Protein AF-A0A401PMV8-F1 (afdb_monomer_lite)

Structure (mmCIF, N/CA/C/O backbone):
data_AF-A0A401PMV8-F1
#
_entry.id   AF-A0A401PMV8-F1
#
loop_
_atom_site.group_PDB
_atom_site.id
_atom_site.type_symbol
_atom_site.label_atom_id
_atom_site.label_alt_id
_atom_site.label_comp_id
_atom_site.label_asym_id
_atom_site.label_entity_id
_atom_site.label_seq_id
_atom_site.pdbx_PDB_ins_code
_atom_site.Cartn_x
_atom_site.Cartn_y
_atom_site.Cartn_z
_atom_site.occupancy
_atom_site.B_iso_or_equiv
_atom_site.auth_seq_id
_atom_site.auth_comp_id
_atom_site.auth_asym_id
_atom_site.auth_atom_id
_atom_site.pdbx_PDB_model_num
ATOM 1 N N . MET A 1 1 ? 35.628 -9.865 -73.803 1.00 40.06 1 MET A N 1
ATOM 2 C CA . MET A 1 1 ? 36.514 -9.369 -72.732 1.00 40.06 1 MET A CA 1
ATOM 3 C C . MET A 1 1 ? 35.768 -9.648 -71.426 1.00 40.06 1 MET A C 1
ATOM 5 O O . MET A 1 1 ? 34.983 -8.807 -71.022 1.00 40.06 1 MET A O 1
ATOM 9 N N . GLU A 1 2 ? 35.664 -10.888 -70.921 1.00 34.31 2 GLU A N 1
ATOM 10 C CA . GLU A 1 2 ? 36.725 -11.795 -70.391 1.00 34.31 2 GLU A CA 1
ATOM 11 C C . GLU A 1 2 ? 37.609 -11.055 -69.371 1.00 34.31 2 GLU A C 1
ATOM 13 O O . GLU A 1 2 ? 38.162 -10.022 -69.732 1.00 34.31 2 GLU A O 1
ATOM 18 N N . ASN A 1 3 ? 37.714 -11.421 -68.082 1.00 32.62 3 ASN A N 1
ATOM 19 C CA . ASN A 1 3 ? 37.758 -12.736 -67.397 1.00 32.62 3 ASN A CA 1
ATOM 20 C C . ASN A 1 3 ? 36.969 -12.715 -66.054 1.00 32.62 3 ASN A C 1
ATOM 22 O O . ASN A 1 3 ? 36.902 -11.661 -65.433 1.00 32.62 3 ASN A O 1
ATOM 26 N N . GLN A 1 4 ? 36.218 -13.743 -65.611 1.00 36.81 4 GLN A N 1
ATOM 27 C CA . GLN A 1 4 ? 36.548 -15.129 -65.172 1.00 36.81 4 GLN A CA 1
ATOM 28 C C . GLN A 1 4 ? 37.216 -15.232 -63.772 1.00 36.81 4 GLN A C 1
ATOM 30 O O . GLN A 1 4 ? 38.362 -14.834 -63.622 1.00 36.81 4 GLN A O 1
ATOM 35 N N . THR A 1 5 ? 36.435 -15.624 -62.736 1.00 35.97 5 THR A N 1
ATOM 36 C CA . THR A 1 5 ? 36.442 -16.900 -61.927 1.00 35.97 5 THR A CA 1
ATOM 37 C C . THR A 1 5 ? 37.493 -16.946 -60.797 1.00 35.97 5 THR A C 1
ATOM 39 O O . THR A 1 5 ? 38.586 -16.447 -60.995 1.00 35.97 5 THR A O 1
ATOM 42 N N . THR A 1 6 ? 37.244 -17.436 -59.570 1.00 33.34 6 THR A N 1
ATOM 43 C CA . THR A 1 6 ? 36.673 -18.736 -59.126 1.00 33.34 6 THR A CA 1
ATOM 44 C C . THR A 1 6 ? 36.056 -18.666 -57.706 1.00 33.34 6 THR A C 1
ATOM 46 O O . THR A 1 6 ? 36.640 -18.113 -56.784 1.00 33.34 6 THR A O 1
ATOM 49 N N . LYS A 1 7 ? 34.796 -19.096 -57.540 1.00 35.00 7 LYS A N 1
ATOM 50 C CA . LYS A 1 7 ? 34.299 -20.208 -56.686 1.00 35.00 7 LYS A CA 1
ATOM 51 C C . LYS A 1 7 ? 35.322 -21.211 -56.124 1.00 35.00 7 LYS A C 1
ATOM 53 O O . LYS A 1 7 ? 36.006 -21.840 -56.919 1.00 35.00 7 LYS A O 1
ATOM 58 N N . GLU A 1 8 ? 35.191 -21.529 -54.831 1.00 33.12 8 GLU A N 1
ATOM 59 C CA . GLU A 1 8 ? 35.192 -22.910 -54.311 1.00 33.12 8 GLU A CA 1
ATOM 60 C C . GLU A 1 8 ? 34.122 -23.077 -53.211 1.00 33.12 8 GLU A C 1
ATOM 62 O O . GLU A 1 8 ? 33.923 -22.203 -52.371 1.00 33.12 8 GLU A O 1
ATOM 67 N N . ASN A 1 9 ? 33.398 -24.195 -53.308 1.00 30.67 9 ASN A N 1
ATOM 68 C CA . ASN A 1 9 ? 32.385 -24.741 -52.398 1.00 30.67 9 ASN A CA 1
ATOM 69 C C . ASN A 1 9 ? 32.974 -25.983 -51.695 1.00 30.67 9 ASN A C 1
ATOM 71 O O . ASN A 1 9 ? 34.019 -26.465 -52.121 1.00 30.67 9 ASN A O 1
ATOM 75 N N . PHE A 1 10 ? 32.175 -26.559 -50.783 1.00 30.45 10 PHE A N 1
ATOM 76 C CA . PHE A 1 10 ? 32.276 -27.851 -50.068 1.00 30.45 10 PHE A CA 1
ATOM 77 C C . PHE A 1 10 ? 32.856 -27.731 -48.653 1.00 30.45 10 PHE A C 1
ATOM 79 O O . PHE A 1 10 ? 33.874 -27.090 -48.455 1.00 30.45 10 PHE A O 1
ATOM 86 N N . SER A 1 11 ? 32.316 -28.354 -47.606 1.00 29.92 11 SER A N 1
ATOM 87 C CA . SER A 1 11 ? 31.075 -29.103 -47.348 1.00 29.92 11 SER A CA 1
ATOM 88 C C . SER A 1 11 ? 31.175 -29.578 -45.899 1.00 29.92 11 SER A C 1
ATOM 90 O O . SER A 1 11 ? 32.258 -29.994 -45.494 1.00 29.92 11 SER A O 1
ATOM 92 N N . GLY A 1 12 ? 30.079 -29.598 -45.148 1.00 28.98 12 GLY A N 1
ATOM 93 C CA . GLY A 1 12 ? 30.071 -30.207 -43.819 1.00 28.98 12 GLY A CA 1
ATOM 94 C C . GLY A 1 12 ? 28.735 -30.023 -43.123 1.00 28.98 12 GLY A C 1
ATOM 95 O O . GLY A 1 12 ? 28.572 -29.097 -42.340 1.00 28.98 12 GLY A O 1
ATOM 96 N N . HIS A 1 13 ? 27.779 -30.887 -43.461 1.00 31.03 13 HIS A N 1
ATOM 97 C CA . HIS A 1 13 ? 26.692 -31.245 -42.558 1.00 31.03 13 HIS A CA 1
ATOM 98 C C . HIS A 1 13 ? 27.294 -31.937 -41.335 1.00 31.03 13 HIS A C 1
ATOM 100 O O . HIS A 1 13 ? 28.079 -32.860 -41.525 1.00 31.03 13 HIS A O 1
ATOM 106 N N . GLU A 1 14 ? 26.870 -31.550 -40.135 1.00 30.88 14 GLU A N 1
ATOM 107 C CA . GLU A 1 14 ? 26.554 -32.492 -39.059 1.00 30.88 14 GLU A CA 1
ATOM 108 C C . GLU A 1 14 ? 25.672 -31.785 -38.020 1.00 30.88 14 GLU A C 1
ATOM 110 O O . GLU A 1 14 ? 26.059 -30.792 -37.406 1.00 30.88 14 GLU A O 1
ATOM 115 N N . ASP A 1 15 ? 24.443 -32.286 -37.904 1.00 32.66 15 ASP A N 1
ATOM 116 C CA . ASP A 1 15 ? 23.502 -32.001 -36.830 1.00 32.66 15 ASP A CA 1
ATOM 117 C C . ASP A 1 15 ? 24.070 -32.507 -35.503 1.00 32.66 15 ASP A C 1
ATOM 119 O O . ASP A 1 15 ? 24.417 -33.681 -35.404 1.00 32.66 15 ASP A O 1
ATOM 123 N N . PHE A 1 16 ? 24.069 -31.677 -34.460 1.00 28.50 16 PHE A N 1
ATOM 124 C CA . PHE A 1 16 ? 24.047 -32.165 -33.082 1.00 28.50 16 PHE A CA 1
ATOM 125 C C . PHE A 1 16 ? 23.177 -31.254 -32.215 1.00 28.50 16 PHE A C 1
ATOM 127 O O . PHE A 1 16 ? 23.517 -30.115 -31.900 1.00 28.50 16 PHE A O 1
ATOM 134 N N . HIS A 1 17 ? 22.021 -31.799 -31.841 1.00 30.89 17 HIS A N 1
ATOM 135 C CA . HIS A 1 17 ? 21.248 -31.385 -30.684 1.00 30.89 17 HIS A CA 1
ATOM 136 C C . HIS A 1 17 ? 22.092 -31.524 -29.409 1.00 30.89 17 HIS A C 1
ATOM 138 O O . HIS A 1 17 ? 22.639 -32.595 -29.156 1.00 30.89 17 HIS A O 1
ATOM 144 N N . SER A 1 18 ? 22.101 -30.500 -28.555 1.00 27.70 18 SER A N 1
ATOM 145 C CA . SER A 1 18 ? 22.315 -30.689 -27.115 1.00 27.70 18 SER A CA 1
ATOM 146 C C . SER A 1 18 ? 21.576 -29.617 -26.312 1.00 27.70 18 SER A C 1
ATOM 148 O O . SER A 1 18 ? 22.088 -28.548 -25.991 1.00 27.70 18 SER A O 1
ATOM 150 N N . TRP A 1 19 ? 20.322 -29.929 -25.994 1.00 26.67 19 TRP A N 1
ATOM 151 C CA . TRP A 1 19 ? 19.637 -29.379 -24.830 1.00 26.67 19 TRP A CA 1
ATOM 152 C C . TRP A 1 19 ? 20.063 -30.223 -23.632 1.00 26.67 19 TRP A C 1
ATOM 154 O O . TRP A 1 19 ? 19.472 -31.269 -23.404 1.00 26.67 19 TRP A O 1
ATOM 164 N N . GLU A 1 20 ? 21.085 -29.809 -22.887 1.00 27.19 20 GLU A N 1
ATOM 165 C CA . GLU A 1 20 ? 21.399 -30.414 -21.589 1.00 27.19 20 GLU A CA 1
ATOM 166 C C . GLU A 1 20 ? 21.965 -29.355 -20.640 1.00 27.19 20 GLU A C 1
ATOM 168 O O . GLU A 1 20 ? 23.079 -28.869 -20.818 1.00 27.19 20 GLU A O 1
ATOM 173 N N . ASN A 1 21 ? 21.171 -28.990 -19.632 1.00 26.91 21 ASN A N 1
ATOM 174 C CA . ASN A 1 21 ? 21.627 -28.923 -18.244 1.00 26.91 21 ASN A CA 1
ATOM 175 C C . ASN A 1 21 ? 20.408 -28.841 -17.319 1.00 26.91 21 ASN A C 1
ATOM 177 O O . ASN A 1 21 ? 20.007 -27.786 -16.835 1.00 26.91 21 ASN A O 1
ATOM 181 N N . THR A 1 22 ? 19.827 -30.016 -17.084 1.00 27.05 22 THR A N 1
ATOM 182 C CA . THR A 1 22 ? 18.914 -30.299 -15.979 1.00 27.05 22 THR A CA 1
ATOM 183 C C . THR A 1 22 ? 19.624 -31.284 -15.055 1.00 27.05 22 THR A C 1
ATOM 185 O O . THR A 1 22 ? 19.885 -32.413 -15.449 1.00 27.05 22 THR A O 1
ATOM 188 N N . TYR A 1 23 ? 19.921 -30.865 -13.827 1.00 28.52 23 TYR A N 1
ATOM 189 C CA . TYR A 1 23 ? 20.214 -31.739 -12.686 1.00 28.52 23 TYR A CA 1
ATOM 190 C C . TYR A 1 23 ? 19.606 -31.027 -11.467 1.00 28.52 23 TYR A C 1
ATOM 192 O O . TYR A 1 23 ? 20.009 -29.917 -11.145 1.00 28.52 23 TYR A O 1
ATOM 200 N N . PHE A 1 24 ? 18.544 -31.543 -10.849 1.00 25.66 24 PHE A N 1
ATOM 201 C CA . PHE A 1 24 ? 18.678 -32.590 -9.840 1.00 25.66 24 PHE A CA 1
ATOM 202 C C . PHE A 1 24 ? 17.411 -33.461 -9.741 1.00 25.66 24 PHE A C 1
ATOM 204 O O . PHE A 1 24 ? 16.311 -32.959 -9.525 1.00 25.66 24 PHE A O 1
ATOM 211 N N . LEU A 1 25 ? 17.600 -34.779 -9.853 1.00 26.72 25 LEU A N 1
ATOM 212 C CA . LEU A 1 25 ? 16.640 -35.820 -9.484 1.00 26.72 25 LEU A CA 1
ATOM 213 C C . LEU A 1 25 ? 16.881 -36.247 -8.032 1.00 26.72 25 LEU A C 1
ATOM 215 O O . LEU A 1 25 ? 18.023 -36.437 -7.615 1.00 26.72 25 LEU A O 1
ATOM 219 N N . GLY A 1 26 ? 15.788 -36.475 -7.307 1.00 24.94 26 GLY A N 1
ATOM 220 C CA . GLY A 1 26 ? 15.765 -37.059 -5.970 1.00 24.94 26 GLY A CA 1
ATOM 221 C C . GLY A 1 26 ? 14.551 -37.967 -5.777 1.00 24.94 26 GLY A C 1
ATOM 222 O O . GLY A 1 26 ? 13.659 -37.622 -5.022 1.00 24.94 26 GLY A O 1
ATOM 223 N N . ILE A 1 27 ? 14.565 -39.106 -6.480 1.00 28.28 27 ILE A N 1
ATOM 224 C CA . ILE A 1 27 ? 13.996 -40.420 -6.114 1.00 28.28 27 ILE A CA 1
ATOM 225 C C . ILE A 1 27 ? 12.483 -40.497 -5.810 1.00 28.28 27 ILE A C 1
ATOM 227 O O . ILE A 1 27 ? 12.018 -40.134 -4.735 1.00 28.28 27 ILE A O 1
ATOM 231 N N . ILE A 1 28 ? 11.758 -41.170 -6.709 1.00 26.64 28 ILE A N 1
ATOM 232 C CA . ILE A 1 28 ? 10.530 -41.916 -6.403 1.00 26.64 28 ILE A CA 1
ATOM 233 C C . ILE A 1 28 ? 10.714 -43.311 -6.996 1.00 26.64 28 ILE A C 1
ATOM 235 O O . ILE A 1 28 ? 11.109 -43.420 -8.157 1.00 26.64 28 ILE A O 1
ATOM 239 N N . ASP A 1 29 ? 10.426 -44.359 -6.228 1.00 28.94 29 ASP A N 1
ATOM 240 C CA . ASP A 1 29 ? 10.199 -45.681 -6.799 1.00 28.94 29 ASP A CA 1
ATOM 241 C C . ASP A 1 29 ? 9.050 -46.399 -6.086 1.00 28.94 29 ASP A C 1
ATOM 243 O O . ASP A 1 29 ? 8.864 -46.287 -4.872 1.00 28.94 29 ASP A O 1
ATOM 247 N N . SER A 1 30 ? 8.346 -47.181 -6.898 1.00 29.95 30 SER A N 1
ATOM 248 C CA . SER A 1 30 ? 7.259 -48.129 -6.638 1.00 29.95 30 SER A CA 1
ATOM 249 C C . SER A 1 30 ? 5.833 -47.599 -6.412 1.00 29.95 30 SER A C 1
ATOM 251 O O . SER A 1 30 ? 5.471 -47.010 -5.397 1.00 29.95 30 SER A O 1
ATOM 253 N N . ALA A 1 31 ? 5.013 -47.905 -7.419 1.00 31.09 31 ALA A N 1
ATOM 254 C CA . ALA A 1 31 ? 3.564 -47.878 -7.429 1.00 31.09 31 ALA A CA 1
ATOM 255 C C . ALA A 1 31 ? 2.982 -49.147 -6.785 1.00 31.09 31 ALA A C 1
ATOM 257 O O . ALA A 1 31 ? 3.490 -50.243 -7.016 1.00 31.09 31 ALA A O 1
ATOM 258 N N . GLU A 1 32 ? 1.852 -49.002 -6.095 1.00 29.50 32 GLU A N 1
ATOM 259 C CA . GLU A 1 32 ? 0.834 -50.047 -5.983 1.00 29.50 32 GLU A CA 1
ATOM 260 C C . GLU A 1 32 ? -0.549 -49.382 -5.901 1.00 29.50 32 GLU A C 1
ATOM 262 O O . GLU A 1 32 ? -0.770 -48.422 -5.163 1.00 29.50 32 GLU A O 1
ATOM 267 N N . GLU A 1 33 ? -1.458 -49.858 -6.745 1.00 31.06 33 GLU A N 1
ATOM 268 C CA . GLU A 1 33 ? -2.808 -49.344 -6.964 1.00 31.06 33 GLU A CA 1
ATOM 269 C C . GLU A 1 33 ? -3.833 -50.157 -6.139 1.00 31.06 33 GLU A C 1
ATOM 271 O O . GLU A 1 33 ? -3.607 -51.334 -5.868 1.00 31.06 33 GLU A O 1
ATOM 276 N N . LEU A 1 34 ? -5.000 -49.541 -5.873 1.00 29.06 34 LEU A N 1
ATOM 277 C CA . LEU A 1 34 ? -6.318 -50.130 -5.531 1.00 29.06 34 LEU A CA 1
ATOM 278 C C . LEU A 1 34 ? -6.657 -50.472 -4.058 1.00 29.06 34 LEU A C 1
ATOM 280 O O . LEU A 1 34 ? -6.340 -51.545 -3.562 1.00 29.06 34 LEU A O 1
ATOM 284 N N . GLN A 1 35 ? -7.510 -49.646 -3.427 1.00 26.73 35 GLN A N 1
ATOM 285 C CA . GLN A 1 35 ? -8.943 -49.922 -3.141 1.00 26.73 35 GLN A CA 1
ATOM 286 C C . GLN A 1 35 ? -9.510 -48.951 -2.087 1.00 26.73 35 GLN A C 1
ATOM 288 O O . GLN A 1 35 ? -8.915 -48.723 -1.039 1.00 26.73 35 GLN A O 1
ATOM 293 N N . ALA A 1 36 ? -10.709 -48.421 -2.343 1.00 38.06 36 ALA A N 1
ATOM 294 C CA . ALA A 1 36 ? -11.489 -47.670 -1.363 1.00 38.06 36 ALA A CA 1
ATOM 295 C C . ALA A 1 36 ? -12.163 -48.606 -0.341 1.00 38.06 36 ALA A C 1
ATOM 297 O O . ALA A 1 36 ? -12.747 -49.617 -0.740 1.00 38.06 36 ALA A O 1
ATOM 298 N N . PRO A 1 37 ? -12.223 -48.202 0.939 1.00 28.77 37 PRO A N 1
ATOM 299 C CA . PRO A 1 37 ? -13.333 -48.574 1.798 1.00 28.77 37 PRO A CA 1
ATOM 300 C C . PRO A 1 37 ? -14.012 -47.346 2.416 1.00 28.77 37 PRO A C 1
ATOM 302 O O . PRO A 1 37 ? -13.405 -46.466 3.021 1.00 28.77 37 PRO A O 1
ATOM 305 N N . THR A 1 38 ? -15.332 -47.344 2.291 1.00 41.41 38 THR A N 1
ATOM 306 C CA . THR A 1 38 ? -16.274 -46.559 3.081 1.00 41.41 38 THR A CA 1
ATOM 307 C C . THR A 1 38 ? -16.162 -46.909 4.568 1.00 41.41 38 THR A C 1
ATOM 309 O O . THR A 1 38 ? -16.533 -48.020 4.930 1.00 41.41 38 THR A O 1
ATOM 312 N N . THR A 1 39 ? -15.774 -45.966 5.431 1.00 32.84 39 THR A N 1
ATOM 313 C CA . THR A 1 39 ? -16.194 -45.916 6.848 1.00 32.84 39 THR A CA 1
ATOM 314 C C . THR A 1 39 ? -15.991 -44.510 7.413 1.00 32.84 39 THR A C 1
ATOM 316 O O . THR A 1 39 ? -14.891 -43.971 7.380 1.00 32.84 39 THR A O 1
ATOM 319 N N . ASN A 1 40 ? -17.064 -43.940 7.956 1.00 37.78 40 ASN A N 1
ATOM 320 C CA . ASN A 1 40 ? -17.081 -42.709 8.746 1.00 37.78 40 ASN A CA 1
ATOM 321 C C . ASN A 1 40 ? -16.298 -42.903 10.067 1.00 37.78 40 ASN A C 1
ATOM 323 O O . ASN A 1 40 ? -16.448 -43.969 10.672 1.00 37.78 40 ASN A O 1
ATOM 327 N N . PRO A 1 41 ? -15.584 -41.886 10.587 1.00 27.14 41 PRO A N 1
ATOM 328 C CA . PRO A 1 41 ? -15.469 -41.756 12.036 1.00 27.14 41 PRO A CA 1
ATOM 329 C C . PRO A 1 41 ? -15.797 -40.342 12.539 1.00 27.14 41 PRO A C 1
ATOM 331 O O . PRO A 1 41 ? -15.242 -39.337 12.103 1.00 27.14 41 PRO A O 1
ATOM 334 N N . GLN A 1 42 ? -16.692 -40.298 13.527 1.00 28.64 42 GLN A N 1
ATOM 335 C CA . GLN A 1 42 ? -16.810 -39.197 14.477 1.00 28.64 42 GLN A CA 1
ATOM 336 C C . GLN A 1 42 ? -15.630 -39.192 15.468 1.00 28.64 42 GLN A C 1
ATOM 338 O O . GLN A 1 42 ? -15.092 -40.248 15.793 1.00 28.64 42 GLN A O 1
ATOM 343 N N . TYR A 1 43 ? -15.410 -37.999 16.035 1.00 22.48 43 TYR A N 1
ATOM 344 C CA . TYR A 1 43 ? -14.734 -37.625 17.290 1.00 22.48 43 TYR A CA 1
ATOM 345 C C . TYR A 1 43 ? -13.376 -36.901 17.206 1.00 22.48 43 TYR A C 1
ATOM 347 O O . TYR A 1 43 ? -12.317 -37.508 17.138 1.00 22.48 43 TYR A O 1
ATOM 355 N N . VAL A 1 44 ? -13.494 -35.568 17.317 1.00 28.77 44 VAL A N 1
ATOM 356 C CA . VAL A 1 44 ? -12.860 -34.664 18.303 1.00 28.77 44 VAL A CA 1
ATOM 357 C C . VAL A 1 44 ? -11.339 -34.743 18.474 1.00 28.77 44 VAL A C 1
ATOM 359 O O . VAL A 1 44 ? -10.824 -35.641 19.130 1.00 28.77 44 VAL A O 1
ATOM 362 N N . ASN A 1 45 ? -10.661 -33.652 18.104 1.00 23.45 45 ASN A N 1
ATOM 363 C CA . ASN A 1 45 ? -9.837 -32.941 19.081 1.00 23.45 45 ASN A CA 1
ATOM 364 C C . ASN A 1 45 ? -9.831 -31.435 18.783 1.00 23.45 45 ASN A C 1
ATOM 366 O O . ASN A 1 45 ? -9.355 -30.994 17.739 1.00 23.45 45 ASN A O 1
ATOM 370 N N . VAL A 1 46 ? -10.422 -30.671 19.701 1.00 31.95 46 VAL A N 1
ATOM 371 C CA . VAL A 1 46 ? -10.270 -29.219 19.799 1.00 31.95 46 VAL A CA 1
ATOM 372 C C . VAL A 1 46 ? -8.835 -29.005 20.264 1.00 31.95 46 VAL A C 1
ATOM 374 O O . VAL A 1 46 ? -8.535 -29.218 21.435 1.00 31.95 46 VAL A O 1
ATOM 377 N N . ASN A 1 47 ? -7.934 -28.666 19.345 1.00 25.61 47 ASN A N 1
ATOM 378 C CA . ASN A 1 47 ? -6.608 -28.220 19.744 1.00 25.61 47 ASN A CA 1
ATOM 379 C C . ASN A 1 47 ? -6.694 -26.743 20.125 1.00 25.61 47 ASN A C 1
ATOM 381 O O . ASN A 1 47 ? -6.713 -25.857 19.274 1.00 25.61 47 ASN A O 1
ATOM 385 N N . ASP A 1 48 ? -6.756 -26.530 21.437 1.00 38.88 48 ASP A N 1
ATOM 386 C CA . ASP A 1 48 ? -6.307 -25.326 22.120 1.00 38.88 48 ASP A CA 1
ATOM 387 C C . ASP A 1 48 ? -4.904 -24.932 21.633 1.00 38.88 48 ASP A C 1
ATOM 389 O O . ASP A 1 48 ? -3.921 -25.597 21.966 1.00 38.88 48 ASP A O 1
ATOM 393 N N . SER A 1 49 ? -4.785 -23.809 20.923 1.00 28.97 49 SER A N 1
ATOM 394 C CA . SER A 1 49 ? -3.573 -22.990 20.995 1.00 28.97 49 SER A CA 1
ATOM 395 C C . SER A 1 49 ? -3.782 -21.564 20.473 1.00 28.97 49 SER A C 1
ATOM 397 O O . SER A 1 49 ? -3.713 -21.330 19.276 1.00 28.97 49 SER A O 1
ATOM 399 N N . LYS A 1 50 ? -3.904 -20.650 21.447 1.00 32.31 50 LYS A N 1
ATOM 400 C CA . LYS A 1 50 ? -3.358 -19.278 21.523 1.00 32.31 50 LYS A CA 1
ATOM 401 C C . LYS A 1 50 ? -3.896 -18.210 20.557 1.00 32.31 50 LYS A C 1
ATOM 403 O O . LYS A 1 50 ? -3.663 -18.251 19.362 1.00 32.31 50 LYS A O 1
ATOM 408 N N . SER A 1 51 ? -4.512 -17.201 21.172 1.00 41.00 51 SER A N 1
ATOM 409 C CA . SER A 1 51 ? -5.152 -16.018 20.592 1.00 41.00 51 SER A CA 1
ATOM 410 C C . SER A 1 51 ? -4.427 -14.725 21.004 1.00 41.00 51 SER A C 1
ATOM 412 O O . SER A 1 51 ? -4.412 -14.412 22.197 1.00 41.00 51 SER A O 1
ATOM 414 N N . GLU A 1 52 ? -3.900 -13.961 20.043 1.00 24.75 52 GLU A N 1
ATOM 415 C CA . GLU A 1 52 ? -3.382 -12.586 20.193 1.00 24.75 52 GLU A CA 1
ATOM 416 C C . GLU A 1 52 ? -3.565 -11.827 18.857 1.00 24.75 52 GLU A C 1
ATOM 418 O O . GLU A 1 52 ? -3.349 -12.409 17.795 1.00 24.75 52 GLU A O 1
ATOM 423 N N . TRP A 1 53 ? -3.935 -10.536 18.883 1.00 31.17 53 TRP A N 1
ATOM 424 C CA . TRP A 1 53 ? -3.805 -9.658 17.706 1.00 31.17 53 TRP A CA 1
ATOM 425 C C . TRP A 1 53 ? -2.345 -9.229 17.604 1.00 31.17 53 TRP A C 1
ATOM 427 O O . TRP A 1 53 ? -1.953 -8.227 18.194 1.00 31.17 53 TRP A O 1
ATOM 437 N N . ASN A 1 54 ? -1.542 -9.997 16.876 1.00 31.78 54 ASN A N 1
ATOM 438 C CA . ASN A 1 54 ? -0.152 -9.649 16.621 1.00 31.78 54 ASN A CA 1
ATOM 439 C C . ASN A 1 54 ? 0.037 -9.354 15.132 1.00 31.78 54 ASN A C 1
ATOM 441 O O . ASN A 1 54 ? 0.191 -10.285 14.343 1.00 31.78 54 ASN A O 1
ATOM 445 N N . ALA A 1 55 ? 0.141 -8.076 14.748 1.00 37.69 55 ALA A N 1
ATOM 446 C CA . ALA A 1 55 ? 0.900 -7.761 13.539 1.00 37.69 55 ALA A CA 1
ATOM 447 C C . ALA A 1 55 ? 2.366 -8.001 13.887 1.00 37.69 55 ALA A C 1
ATOM 449 O O . ALA A 1 55 ? 3.023 -7.189 14.538 1.00 37.69 55 ALA A O 1
ATOM 450 N N . THR A 1 56 ? 2.862 -9.176 13.526 1.00 35.84 56 THR A N 1
ATOM 451 C CA . THR A 1 56 ? 4.267 -9.491 13.735 1.00 35.84 56 THR A CA 1
ATOM 452 C C . THR A 1 56 ? 5.011 -9.073 12.483 1.00 35.84 56 THR A C 1
ATOM 454 O O . THR A 1 56 ? 5.101 -9.853 11.541 1.00 35.84 56 THR A O 1
ATOM 457 N N . VAL A 1 57 ? 5.588 -7.869 12.471 1.00 40.59 57 VAL A N 1
ATOM 458 C CA . VAL A 1 57 ? 6.629 -7.556 11.485 1.00 40.59 57 VAL A CA 1
ATOM 459 C C . VAL A 1 57 ? 7.840 -8.417 11.842 1.00 40.59 57 VAL A C 1
ATOM 461 O O . VAL A 1 57 ? 8.656 -8.059 12.689 1.00 40.59 57 VAL A O 1
ATOM 464 N N . GLN A 1 58 ? 7.914 -9.619 11.269 1.00 36.78 58 GLN A N 1
ATOM 465 C CA . GLN A 1 58 ? 9.071 -10.483 11.443 1.00 36.78 58 GLN A CA 1
ATOM 466 C C . GLN A 1 58 ? 10.223 -9.966 10.586 1.00 36.78 58 GLN A C 1
ATOM 468 O O . GLN A 1 58 ? 10.366 -10.346 9.430 1.00 36.78 58 GLN A O 1
ATOM 473 N N . GLU A 1 59 ? 11.122 -9.188 11.185 1.00 41.69 59 GLU A N 1
ATOM 474 C CA . GLU A 1 59 ? 12.469 -9.009 10.637 1.00 41.69 59 GLU A CA 1
ATOM 475 C C . GLU A 1 59 ? 13.272 -10.315 10.757 1.00 41.69 59 GLU A C 1
ATOM 477 O O . GLU A 1 59 ? 14.160 -10.463 11.590 1.00 41.69 59 GLU A O 1
ATOM 482 N N . ASN A 1 60 ? 12.972 -11.291 9.903 1.00 36.22 60 ASN A N 1
ATOM 483 C CA . ASN A 1 60 ? 13.858 -12.421 9.650 1.00 36.22 60 ASN A CA 1
ATOM 484 C C . ASN A 1 60 ? 14.569 -12.170 8.323 1.00 36.22 60 ASN A C 1
ATOM 486 O O . ASN A 1 60 ? 14.201 -12.731 7.298 1.00 36.22 60 ASN A O 1
ATOM 490 N N . ASN A 1 61 ? 15.547 -11.266 8.333 1.00 41.31 61 ASN A N 1
ATOM 491 C CA . ASN A 1 61 ? 16.331 -10.819 7.177 1.00 41.31 61 ASN A CA 1
ATOM 492 C C . ASN A 1 61 ? 15.565 -10.288 5.937 1.00 41.31 61 ASN A C 1
ATOM 494 O O . ASN A 1 61 ? 16.233 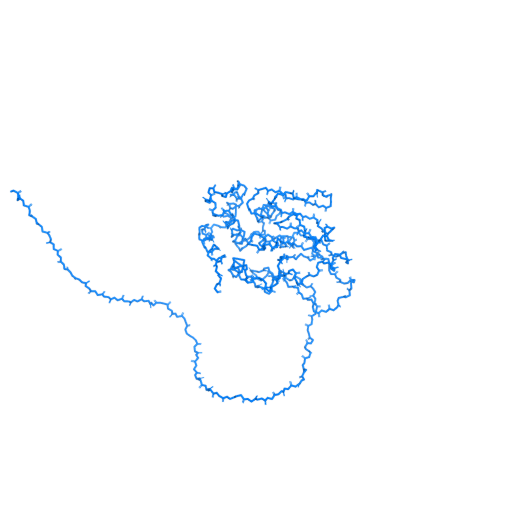-9.633 5.150 1.00 41.31 61 ASN A O 1
ATOM 498 N N . PHE A 1 62 ? 14.258 -10.524 5.716 1.00 40.38 62 PHE A N 1
ATOM 499 C CA . PHE A 1 62 ? 13.653 -10.322 4.382 1.00 40.38 62 PHE A CA 1
ATOM 500 C C . PHE A 1 62 ? 12.113 -10.177 4.276 1.00 40.38 62 PHE A C 1
ATOM 502 O O . PHE A 1 62 ? 11.624 -10.212 3.152 1.00 40.38 62 PHE A O 1
ATOM 509 N N . LEU A 1 63 ? 11.305 -10.022 5.340 1.00 39.25 63 LEU A N 1
ATOM 510 C CA . LEU A 1 63 ? 9.834 -10.009 5.177 1.00 39.25 63 LEU A CA 1
ATOM 511 C C . LEU A 1 63 ? 9.079 -9.015 6.069 1.00 39.25 63 LEU A C 1
ATOM 513 O O . LEU A 1 63 ? 9.357 -8.875 7.254 1.00 39.25 63 LEU A O 1
ATOM 517 N N . ILE A 1 64 ? 8.068 -8.363 5.490 1.00 43.03 64 ILE A N 1
ATOM 518 C CA . ILE A 1 64 ? 6.989 -7.706 6.228 1.00 43.03 64 ILE A CA 1
ATOM 519 C C . ILE A 1 64 ? 5.797 -8.660 6.142 1.00 43.03 64 ILE A C 1
ATOM 521 O O . ILE A 1 64 ? 5.372 -9.022 5.049 1.00 43.03 64 ILE A O 1
ATOM 525 N N . THR A 1 65 ? 5.290 -9.117 7.281 1.00 38.72 65 THR A N 1
ATOM 526 C CA . THR A 1 65 ? 4.131 -10.012 7.355 1.00 38.72 65 THR A CA 1
ATOM 527 C C . THR A 1 65 ? 3.109 -9.374 8.283 1.00 38.72 65 THR A C 1
ATOM 529 O O . THR A 1 65 ? 3.440 -9.040 9.417 1.00 38.72 65 THR A O 1
ATOM 532 N N . PHE A 1 66 ? 1.875 -9.192 7.819 1.00 47.28 66 PHE A N 1
ATOM 533 C CA . PHE A 1 66 ? 0.770 -8.741 8.658 1.00 47.28 66 PHE A CA 1
ATOM 534 C C . PHE A 1 66 ? -0.207 -9.900 8.813 1.00 47.28 66 PHE A C 1
ATOM 536 O O . PHE A 1 66 ? -0.943 -10.241 7.895 1.00 47.28 66 PHE A O 1
ATOM 543 N N . THR A 1 67 ? -0.198 -10.548 9.973 1.00 43.16 67 THR A N 1
ATOM 544 C CA . THR A 1 67 ? -1.153 -11.621 10.258 1.00 43.16 67 THR A CA 1
ATOM 545 C C . THR A 1 67 ? -2.293 -11.058 11.096 1.00 43.16 67 THR A C 1
ATOM 547 O O . THR A 1 67 ? -2.055 -10.511 12.173 1.00 43.16 67 THR A O 1
ATOM 550 N N . LEU A 1 68 ? -3.530 -11.195 10.614 1.00 43.19 68 LEU A N 1
ATOM 551 C CA . LEU A 1 68 ? -4.741 -10.904 11.379 1.00 43.19 68 LEU A CA 1
ATOM 552 C C . LEU A 1 68 ? -5.415 -12.228 11.749 1.00 43.19 68 LEU A C 1
ATOM 554 O O . LEU A 1 68 ? -5.874 -12.949 10.870 1.00 43.19 68 LEU A O 1
ATOM 558 N N . ASP A 1 69 ? -5.463 -12.565 13.037 1.00 41.72 69 ASP A N 1
ATOM 559 C CA . ASP A 1 69 ? -6.231 -13.714 13.532 1.00 41.72 69 ASP A CA 1
ATOM 560 C C . ASP A 1 69 ? -7.543 -13.216 14.161 1.00 41.72 69 ASP A C 1
ATOM 562 O O . ASP A 1 69 ? -7.536 -12.459 15.134 1.00 41.72 69 ASP A O 1
ATOM 566 N N . THR A 1 70 ? -8.683 -13.608 13.585 1.00 43.09 70 THR A N 1
ATOM 567 C CA . THR A 1 70 ? -10.031 -13.133 13.957 1.00 43.09 70 THR A CA 1
ATOM 568 C C . THR A 1 70 ? -10.890 -14.195 14.670 1.00 43.09 70 THR A C 1
ATOM 570 O O . THR A 1 70 ? -12.103 -14.034 14.809 1.00 43.09 70 THR A O 1
ATOM 573 N N . GLY A 1 71 ? -10.290 -15.278 15.179 1.00 37.56 71 GLY A N 1
ATOM 574 C CA . GLY A 1 71 ? -11.002 -16.491 15.615 1.00 37.56 71 GLY A CA 1
ATOM 575 C C . GLY A 1 71 ? -11.731 -16.518 16.978 1.00 37.56 71 GLY A C 1
ATOM 576 O O . GLY A 1 71 ? -12.228 -17.584 17.345 1.00 37.56 71 GLY A O 1
ATOM 577 N N . ALA A 1 72 ? -11.837 -15.425 17.751 1.00 41.16 72 ALA A N 1
ATOM 578 C CA . ALA A 1 72 ? -12.531 -15.421 19.057 1.00 41.16 72 ALA A CA 1
ATOM 579 C C . ALA A 1 72 ? -13.379 -14.152 19.314 1.00 41.16 72 ALA A C 1
ATOM 581 O O . ALA A 1 72 ? -13.063 -13.084 18.793 1.00 41.16 72 ALA A O 1
ATOM 582 N N . PRO A 1 73 ? -14.437 -14.216 20.154 1.00 36.66 73 PRO A N 1
ATOM 583 C CA . PRO A 1 73 ? -15.172 -13.031 20.595 1.00 36.66 73 PRO A CA 1
ATOM 584 C C . PRO A 1 73 ? -14.290 -12.149 21.492 1.00 36.66 73 PRO A C 1
ATOM 586 O O . PRO A 1 73 ? -13.980 -12.501 22.630 1.00 36.66 73 PRO A O 1
ATOM 589 N N . ILE A 1 74 ? -13.898 -10.988 20.974 1.00 44.19 74 ILE A N 1
ATOM 590 C CA . ILE A 1 74 ? -13.059 -10.016 21.677 1.00 44.19 74 ILE A CA 1
ATOM 591 C C . ILE A 1 74 ? -13.912 -9.249 22.692 1.00 44.19 74 ILE A C 1
ATOM 593 O O . ILE A 1 74 ? -14.988 -8.733 22.373 1.00 44.19 74 ILE A O 1
ATOM 597 N N . ASN A 1 75 ? -13.425 -9.137 23.927 1.00 48.34 75 ASN A N 1
ATOM 598 C CA . ASN A 1 75 ? -13.945 -8.157 24.870 1.00 48.34 75 ASN A CA 1
ATOM 599 C C . ASN A 1 75 ? -13.648 -6.756 24.316 1.00 48.34 75 ASN A C 1
ATOM 601 O O . ASN A 1 75 ? -12.489 -6.401 24.139 1.00 48.34 75 ASN A O 1
ATOM 605 N N . LYS A 1 76 ? -14.683 -5.952 24.050 1.00 52.81 76 LYS A N 1
ATOM 606 C CA . LYS A 1 76 ? -14.569 -4.624 23.411 1.00 52.81 76 LYS A CA 1
ATOM 607 C C . LYS A 1 76 ? -13.509 -3.709 24.040 1.00 52.81 76 LYS A C 1
ATOM 609 O O . LYS A 1 76 ? -12.909 -2.896 23.343 1.00 52.81 76 LYS A O 1
ATOM 614 N N . ASN A 1 77 ? -13.261 -3.857 25.342 1.00 55.25 77 ASN A N 1
ATOM 615 C CA . ASN A 1 77 ? -12.268 -3.062 26.066 1.00 55.25 77 ASN A CA 1
ATOM 616 C C . ASN A 1 77 ? -10.811 -3.408 25.707 1.00 55.25 77 ASN A C 1
ATOM 618 O O . ASN A 1 77 ? -9.946 -2.550 25.872 1.00 55.25 77 ASN A O 1
ATOM 622 N N . ASP A 1 78 ? -10.557 -4.601 25.167 1.00 66.31 78 ASP A N 1
ATOM 623 C CA . ASP A 1 78 ? -9.219 -5.135 24.882 1.00 66.31 78 ASP A CA 1
ATOM 624 C C . ASP A 1 78 ? -8.833 -5.020 23.394 1.00 66.31 78 ASP A C 1
ATOM 626 O O . ASP A 1 78 ? -7.767 -5.478 22.993 1.00 66.31 78 ASP A O 1
ATOM 630 N N . LEU A 1 79 ? -9.677 -4.395 22.557 1.00 67.50 79 LEU A N 1
ATOM 631 C CA . LEU A 1 79 ? -9.335 -4.138 21.155 1.00 67.50 79 LEU A CA 1
ATOM 632 C C . LEU A 1 79 ? -8.118 -3.195 21.067 1.00 67.50 79 LEU A C 1
ATOM 634 O O . LEU A 1 79 ? -8.163 -2.110 21.674 1.00 67.50 79 LEU A O 1
ATOM 638 N N . PRO A 1 80 ? -7.063 -3.548 20.307 1.00 78.25 80 PRO A N 1
ATOM 639 C CA . PRO A 1 80 ? -5.955 -2.637 20.055 1.00 78.25 80 PRO A CA 1
ATOM 640 C C . PRO A 1 80 ? -6.443 -1.428 19.251 1.00 78.25 80 PRO A C 1
ATOM 642 O O . PRO A 1 80 ? -7.474 -1.481 18.576 1.00 78.25 80 PRO A O 1
ATOM 645 N N . LYS A 1 81 ? -5.712 -0.317 19.336 1.00 88.88 81 LYS A N 1
ATOM 646 C CA . LYS A 1 81 ? -5.887 0.769 18.371 1.00 88.88 81 LYS A CA 1
ATOM 647 C C . LYS A 1 81 ? -5.273 0.328 17.049 1.00 88.88 81 LYS A C 1
ATOM 649 O O . LYS A 1 81 ? -4.166 -0.200 17.035 1.00 88.88 81 LYS A O 1
ATOM 654 N N . VAL A 1 82 ? -6.005 0.529 15.965 1.00 90.31 82 VAL A N 1
ATOM 655 C CA . VAL A 1 82 ? -5.609 0.132 14.619 1.00 90.31 82 VAL A CA 1
ATOM 656 C C . VAL A 1 82 ? -5.571 1.370 13.742 1.00 90.31 82 VAL A C 1
ATOM 658 O O . VAL A 1 82 ? -6.569 2.077 13.610 1.00 90.31 82 VAL A O 1
ATOM 661 N N . HIS A 1 83 ? -4.427 1.593 13.110 1.00 95.38 83 HIS A N 1
ATOM 662 C CA . HIS A 1 83 ? -4.279 2.517 12.002 1.00 95.38 83 HIS A CA 1
ATOM 663 C C . HIS A 1 83 ? -4.228 1.708 10.708 1.00 95.38 83 HIS A C 1
ATOM 665 O O . HIS A 1 83 ? -3.209 1.084 10.402 1.00 95.38 83 HIS A O 1
ATOM 671 N N . ALA A 1 84 ? -5.327 1.685 9.956 1.00 96.38 84 ALA A N 1
ATOM 672 C CA . ALA A 1 84 ? -5.362 0.965 8.689 1.00 96.38 84 ALA A CA 1
ATOM 673 C C . ALA A 1 84 ? -4.922 1.875 7.533 1.00 96.38 84 ALA A C 1
ATOM 675 O O . ALA A 1 84 ? -5.354 3.025 7.431 1.00 96.38 84 ALA A O 1
ATOM 676 N N . VAL A 1 85 ? -4.073 1.350 6.655 1.00 98.06 85 VAL A N 1
ATOM 677 C CA . VAL A 1 85 ? -3.702 1.976 5.385 1.00 98.06 85 VAL A CA 1
ATOM 678 C C . VAL A 1 85 ? -4.470 1.252 4.290 1.00 98.06 85 VAL A C 1
ATOM 680 O O . VAL A 1 85 ? -4.183 0.095 3.991 1.00 98.06 85 VAL A O 1
ATOM 683 N N . LEU A 1 86 ? -5.486 1.911 3.749 1.00 98.31 86 LEU A N 1
ATOM 684 C CA . LEU A 1 86 ? -6.408 1.339 2.776 1.00 98.31 86 LEU A CA 1
ATOM 685 C C . LEU A 1 86 ? -5.999 1.792 1.372 1.00 98.31 86 LEU A C 1
ATOM 687 O O . LEU A 1 86 ? -5.933 2.997 1.135 1.00 98.31 86 LEU A O 1
ATOM 691 N N . GLY A 1 87 ? -5.724 0.841 0.476 1.00 97.56 87 GLY A N 1
ATOM 692 C CA . GLY A 1 87 ? -5.525 1.108 -0.957 1.00 97.56 87 GLY A CA 1
ATOM 693 C C . GLY A 1 87 ? -6.844 1.261 -1.719 1.00 97.56 87 GLY A C 1
ATOM 694 O O . GLY A 1 87 ? -7.926 1.095 -1.137 1.00 97.56 87 GLY A O 1
ATOM 695 N N . ASP A 1 88 ? -6.776 1.563 -3.015 1.00 96.75 88 ASP A N 1
ATOM 696 C CA . ASP A 1 88 ? -7.974 1.622 -3.853 1.00 96.75 88 ASP A CA 1
ATOM 697 C C . ASP A 1 88 ? -8.559 0.225 -4.143 1.00 96.75 88 ASP A C 1
ATOM 699 O O . ASP A 1 88 ? -7.906 -0.812 -3.978 1.00 96.75 88 ASP A O 1
ATOM 703 N N . ARG A 1 89 ? -9.835 0.193 -4.543 1.00 94.94 89 ARG A N 1
ATOM 704 C CA . ARG A 1 89 ? -10.585 -1.019 -4.893 1.00 94.94 89 ARG A CA 1
ATOM 705 C C . ARG A 1 89 ? -10.149 -1.648 -6.207 1.00 94.94 89 ARG A C 1
ATOM 707 O O . ARG A 1 89 ? -10.413 -2.833 -6.393 1.00 94.94 89 ARG A O 1
ATOM 714 N N . GLU A 1 90 ? -9.505 -0.897 -7.101 1.00 94.75 90 GLU A N 1
ATOM 715 C CA . GLU A 1 90 ? -8.875 -1.501 -8.278 1.00 94.75 90 GLU A CA 1
ATOM 716 C C . GLU A 1 90 ? -7.708 -2.412 -7.883 1.00 94.75 90 GLU A C 1
ATOM 718 O O . GLU A 1 90 ? -7.434 -3.372 -8.600 1.00 94.75 90 GLU A O 1
ATOM 723 N N . CYS A 1 91 ? -7.090 -2.171 -6.715 1.00 96.38 91 CYS A N 1
ATOM 724 C CA . CYS A 1 91 ? -6.011 -2.974 -6.135 1.00 96.38 91 CYS A CA 1
ATOM 725 C C . CYS A 1 91 ? -4.976 -3.400 -7.186 1.00 96.38 91 CYS A C 1
ATOM 727 O O . CYS A 1 91 ? -4.552 -4.559 -7.250 1.00 96.38 91 CYS A O 1
ATOM 729 N N . ASP A 1 92 ? -4.601 -2.461 -8.046 1.00 96.75 92 ASP A N 1
ATOM 730 C CA . ASP A 1 92 ? -3.484 -2.642 -8.949 1.00 96.75 92 ASP A CA 1
ATOM 731 C C . ASP A 1 92 ? -2.161 -2.626 -8.163 1.00 96.75 92 ASP A C 1
ATOM 733 O O . ASP A 1 92 ? -2.121 -2.598 -6.922 1.00 96.75 92 ASP A O 1
ATOM 737 N N . LEU A 1 93 ? -1.047 -2.708 -8.890 1.00 97.00 93 LEU A N 1
ATOM 738 C CA . LEU A 1 93 ? 0.264 -2.736 -8.257 1.00 97.00 93 LEU A CA 1
ATOM 739 C C . LEU A 1 93 ? 0.545 -1.461 -7.456 1.00 97.00 93 LEU A C 1
ATOM 741 O O . LEU A 1 93 ? 1.146 -1.561 -6.387 1.00 97.00 93 LEU A O 1
ATOM 745 N N . ASP A 1 94 ? 0.097 -0.299 -7.921 1.00 97.50 94 ASP A N 1
ATOM 746 C CA . ASP A 1 94 ? 0.364 0.972 -7.258 1.00 97.50 94 ASP A CA 1
ATOM 747 C C . ASP A 1 94 ? -0.353 1.081 -5.914 1.00 97.50 94 ASP A C 1
ATOM 749 O O . ASP A 1 94 ? 0.273 1.339 -4.877 1.00 97.50 94 ASP A O 1
ATOM 753 N N . SER A 1 95 ? -1.646 0.758 -5.909 1.00 97.62 95 SER A N 1
ATOM 754 C CA . SER A 1 95 ? -2.473 0.679 -4.710 1.00 97.62 95 SER A CA 1
ATOM 755 C C . SER A 1 95 ? -1.923 -0.312 -3.686 1.00 97.62 95 SER A C 1
ATOM 757 O O . SER A 1 95 ? -1.788 0.010 -2.497 1.00 97.62 95 SER A O 1
ATOM 759 N N . ALA A 1 96 ? -1.580 -1.528 -4.126 1.00 96.81 96 ALA A N 1
ATOM 760 C CA . ALA A 1 96 ? -1.092 -2.576 -3.235 1.00 96.81 96 ALA A CA 1
ATOM 761 C C . ALA A 1 96 ? 0.266 -2.211 -2.614 1.00 96.81 96 ALA A C 1
ATOM 763 O O . ALA A 1 96 ? 0.456 -2.341 -1.398 1.00 96.81 96 ALA A O 1
ATOM 764 N N . VAL A 1 97 ? 1.203 -1.719 -3.431 1.00 96.25 97 VAL A N 1
ATOM 765 C CA . VAL A 1 97 ? 2.532 -1.292 -2.972 1.00 96.25 97 VAL A CA 1
ATOM 766 C C . VAL A 1 97 ? 2.430 -0.098 -2.037 1.00 96.25 97 VAL A C 1
ATOM 768 O O . VAL A 1 97 ? 3.048 -0.117 -0.967 1.00 96.25 97 VAL A O 1
ATOM 771 N N . SER A 1 98 ? 1.618 0.900 -2.388 1.00 98.12 98 SER A N 1
ATOM 772 C CA . SER A 1 98 ? 1.399 2.083 -1.560 1.00 98.12 98 SER A CA 1
ATOM 773 C C . SER A 1 98 ? 0.881 1.707 -0.171 1.00 98.12 98 SER A C 1
ATOM 775 O O . SER A 1 98 ? 1.421 2.178 0.834 1.00 98.12 98 SER A O 1
ATOM 777 N N . ALA A 1 99 ? -0.106 0.806 -0.088 1.00 97.19 99 ALA A N 1
ATOM 778 C CA . ALA A 1 99 ? -0.679 0.384 1.189 1.00 97.19 99 ALA A CA 1
ATOM 779 C C . ALA A 1 99 ? 0.344 -0.357 2.061 1.00 97.19 99 ALA A C 1
ATOM 781 O O . ALA A 1 99 ? 0.566 0.015 3.219 1.00 97.19 99 ALA A O 1
ATOM 782 N N . LEU A 1 100 ? 1.004 -1.376 1.496 1.00 93.06 100 LEU A N 1
ATOM 783 C CA . LEU A 1 100 ? 2.003 -2.193 2.191 1.00 93.06 100 LEU A CA 1
ATOM 784 C C . LEU A 1 100 ? 3.171 -1.349 2.707 1.00 93.06 100 LEU A C 1
ATOM 786 O O . LEU A 1 100 ? 3.557 -1.444 3.877 1.00 93.06 100 LEU A O 1
ATOM 790 N N . ALA A 1 101 ? 3.729 -0.509 1.839 1.00 93.44 101 ALA A N 1
ATOM 791 C CA . ALA A 1 101 ? 4.903 0.278 2.164 1.00 93.44 101 ALA A CA 1
ATOM 792 C C . ALA A 1 101 ? 4.608 1.381 3.173 1.00 93.44 101 ALA A C 1
ATOM 794 O O . ALA A 1 101 ? 5.407 1.597 4.087 1.00 93.44 101 ALA A O 1
ATOM 795 N N . TYR A 1 102 ? 3.467 2.059 3.045 1.00 96.62 102 TYR A N 1
ATOM 796 C CA . TYR A 1 102 ? 3.128 3.129 3.970 1.00 96.62 102 TYR A CA 1
ATOM 797 C C . TYR A 1 102 ? 2.774 2.581 5.358 1.00 96.62 102 TYR A C 1
ATOM 799 O O . TYR A 1 102 ? 3.221 3.133 6.361 1.00 96.62 102 TYR A O 1
ATOM 807 N N . ALA A 1 103 ? 2.086 1.436 5.451 1.00 93.56 103 ALA A N 1
ATOM 808 C CA . ALA A 1 103 ? 1.865 0.773 6.740 1.00 93.56 103 ALA A CA 1
ATOM 809 C C . ALA A 1 103 ? 3.187 0.381 7.422 1.00 93.56 103 ALA A C 1
ATOM 811 O O . ALA A 1 103 ? 3.348 0.577 8.628 1.00 93.56 103 ALA A O 1
ATOM 812 N N . TYR A 1 104 ? 4.160 -0.117 6.653 1.00 88.75 104 TYR A N 1
ATOM 813 C CA . TYR A 1 104 ? 5.498 -0.418 7.162 1.00 88.75 104 TYR A CA 1
ATOM 814 C C . TYR A 1 104 ? 6.266 0.833 7.605 1.00 88.75 104 TYR A C 1
ATOM 816 O O . TYR A 1 104 ? 6.880 0.830 8.673 1.00 88.75 104 TYR A O 1
ATOM 824 N N . PHE A 1 105 ? 6.211 1.909 6.817 1.00 92.81 105 PHE A N 1
ATOM 825 C CA . PHE A 1 105 ? 6.800 3.196 7.177 1.00 92.81 105 PHE A CA 1
ATOM 826 C C . PHE A 1 105 ? 6.248 3.696 8.514 1.00 92.81 105 PHE A C 1
ATOM 828 O O . PHE A 1 105 ? 7.031 4.018 9.410 1.00 92.81 105 PHE A O 1
ATOM 835 N N . LEU A 1 106 ? 4.923 3.679 8.690 1.00 93.25 106 LEU A N 1
ATOM 836 C CA . LEU A 1 106 ? 4.290 4.069 9.947 1.00 93.25 106 LEU A CA 1
ATOM 837 C C . LEU A 1 106 ? 4.738 3.170 11.103 1.00 93.25 106 LEU A C 1
ATOM 839 O O . LEU A 1 106 ? 5.210 3.682 12.113 1.00 93.25 106 LEU A O 1
ATOM 843 N N . TYR A 1 107 ? 4.710 1.845 10.926 1.00 87.44 107 TYR A N 1
ATOM 844 C CA . TYR A 1 107 ? 5.182 0.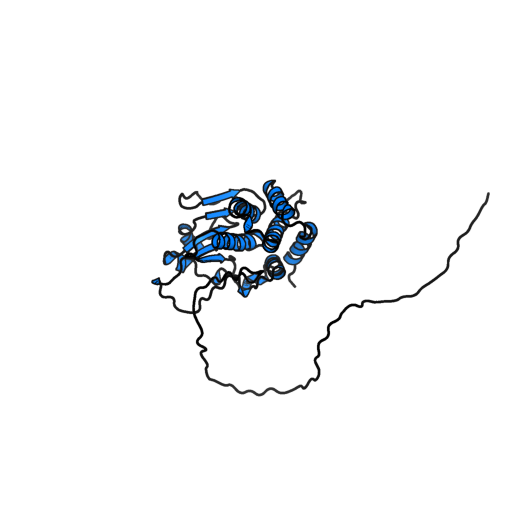892 11.936 1.00 87.44 107 TYR A CA 1
ATOM 845 C C . TYR A 1 107 ? 6.609 1.182 12.426 1.00 87.44 107 TYR A C 1
ATOM 847 O O . TYR A 1 107 ? 6.907 1.025 13.609 1.00 87.44 107 TYR A O 1
ATOM 855 N N . LYS A 1 108 ? 7.502 1.607 11.527 1.00 85.69 108 LYS A N 1
ATOM 856 C CA . LYS A 1 108 ? 8.903 1.894 11.862 1.00 85.69 108 LYS A CA 1
ATOM 857 C C . LYS A 1 108 ? 9.136 3.263 12.492 1.00 85.69 108 LYS A C 1
ATOM 859 O O . LYS A 1 108 ? 10.148 3.438 13.166 1.00 85.69 108 LYS A O 1
ATOM 864 N N . THR A 1 109 ? 8.245 4.222 12.262 1.00 89.50 109 THR A N 1
ATOM 865 C CA . THR A 1 109 ? 8.469 5.636 12.613 1.00 89.50 109 THR A CA 1
ATOM 866 C C . THR A 1 109 ? 7.542 6.156 13.708 1.00 89.50 109 THR A C 1
ATOM 868 O O . THR A 1 109 ? 7.844 7.176 14.327 1.00 89.50 109 THR A O 1
ATOM 871 N N . HIS A 1 110 ? 6.436 5.465 13.978 1.00 87.38 110 HIS A N 1
ATOM 872 C CA . HIS A 1 110 ? 5.393 5.896 14.904 1.00 87.38 110 HIS A CA 1
ATOM 873 C C . HIS A 1 110 ? 5.342 5.028 16.183 1.00 87.38 110 HIS A C 1
ATOM 875 O O . HIS A 1 110 ? 6.072 4.040 16.298 1.00 87.38 110 HIS A O 1
ATOM 881 N N . PRO A 1 111 ? 4.550 5.416 17.208 1.00 76.25 111 PRO A N 1
ATOM 882 C CA . PRO A 1 111 ? 4.521 4.726 18.496 1.00 76.25 111 PRO A CA 1
ATOM 883 C C . PRO A 1 111 ? 4.156 3.239 18.399 1.00 76.25 111 PRO A C 1
ATOM 885 O O . PRO A 1 111 ? 3.230 2.860 17.694 1.00 76.25 111 PRO A O 1
ATOM 888 N N . ALA A 1 112 ? 4.822 2.412 19.208 1.00 73.88 112 ALA A N 1
ATOM 889 C CA . ALA A 1 112 ? 4.632 0.958 19.230 1.00 73.88 112 ALA A CA 1
ATOM 890 C C . ALA A 1 112 ? 3.277 0.483 19.803 1.00 73.88 112 ALA A C 1
ATOM 892 O O . ALA A 1 112 ? 2.996 -0.713 19.768 1.00 73.88 112 ALA A O 1
ATOM 893 N N . ASP A 1 113 ? 2.463 1.389 20.354 1.00 77.44 113 ASP A N 1
ATOM 894 C CA . ASP A 1 113 ? 1.179 1.058 20.989 1.00 77.44 113 ASP A CA 1
ATOM 895 C C . ASP A 1 113 ? 0.019 0.922 19.979 1.00 77.44 113 ASP A C 1
ATOM 897 O O . ASP A 1 113 ? -1.024 0.357 20.321 1.00 77.44 113 ASP A O 1
ATOM 901 N N . ASP A 1 114 ? 0.188 1.434 18.755 1.00 82.69 114 ASP A N 1
ATOM 902 C CA . ASP A 1 114 ? -0.806 1.349 17.683 1.00 82.69 114 ASP A CA 1
ATOM 903 C C . ASP A 1 114 ? -0.431 0.246 16.677 1.00 82.69 114 ASP A C 1
ATOM 905 O O . ASP A 1 114 ? 0.739 0.004 16.373 1.00 82.69 114 ASP A O 1
ATOM 909 N N . LEU A 1 115 ? -1.447 -0.428 16.133 1.00 85.56 115 LEU A N 1
ATOM 910 C CA . LEU A 1 115 ? -1.287 -1.454 15.108 1.00 85.56 115 LEU A CA 1
ATOM 911 C C . LEU A 1 115 ? -1.411 -0.835 13.713 1.00 85.56 115 LEU A C 1
ATOM 913 O O . LEU A 1 115 ? -2.502 -0.419 13.326 1.00 85.56 115 LEU A O 1
ATOM 917 N N . TYR A 1 116 ? -0.330 -0.816 12.939 1.00 87.38 116 TYR A N 1
ATOM 918 C CA . TYR A 1 116 ? -0.344 -0.337 11.553 1.00 87.38 116 TYR A CA 1
ATOM 919 C C . TYR A 1 116 ? -0.628 -1.494 10.601 1.00 87.38 116 TYR A C 1
ATOM 921 O O . TYR A 1 116 ? 0.119 -2.470 10.580 1.00 87.38 116 TYR A O 1
ATOM 929 N N . VAL A 1 117 ? -1.721 -1.406 9.843 1.00 88.81 117 VAL A N 1
ATOM 930 C CA . VAL A 1 117 ? -2.242 -2.530 9.053 1.00 88.81 117 VAL A CA 1
ATOM 931 C C . VAL A 1 117 ? -2.478 -2.100 7.605 1.00 88.81 117 VAL A C 1
ATOM 933 O O . VAL A 1 117 ? -3.347 -1.261 7.379 1.00 88.81 117 VAL A O 1
ATOM 936 N N . PRO A 1 118 ? -1.769 -2.656 6.610 1.00 94.19 118 PRO A N 1
ATOM 937 C CA . PRO A 1 118 ? -2.135 -2.459 5.216 1.00 94.19 118 PRO A CA 1
ATOM 938 C C . PRO A 1 118 ? -3.358 -3.308 4.885 1.00 94.19 118 PRO A C 1
ATOM 940 O O . PRO A 1 118 ? -3.437 -4.473 5.276 1.00 94.19 118 PRO A O 1
ATOM 943 N N . VAL A 1 119 ? -4.303 -2.728 4.156 1.00 95.81 119 VAL A N 1
ATOM 944 C CA . VAL A 1 119 ? -5.526 -3.404 3.724 1.00 95.81 119 VAL A CA 1
ATOM 945 C C . VAL A 1 119 ? -5.625 -3.303 2.209 1.00 95.81 119 VAL A C 1
ATOM 947 O O . VAL A 1 119 ? -5.800 -2.210 1.665 1.00 95.81 119 VAL A O 1
ATOM 950 N N . LEU A 1 120 ? -5.538 -4.454 1.540 1.00 96.38 120 LEU A N 1
ATOM 951 C CA . LEU A 1 120 ? -5.852 -4.572 0.119 1.00 96.38 120 LEU A CA 1
ATOM 952 C C . LEU A 1 120 ? -7.376 -4.538 -0.032 1.00 96.38 120 LEU A C 1
ATOM 954 O O . LEU A 1 120 ? -8.081 -5.365 0.552 1.00 96.38 120 LEU A O 1
ATOM 958 N N . ASN A 1 121 ? -7.901 -3.555 -0.764 1.00 97.25 121 ASN A N 1
ATOM 959 C CA . ASN A 1 121 ? -9.326 -3.206 -0.757 1.00 97.25 121 ASN A CA 1
ATOM 960 C C . ASN A 1 121 ? -10.174 -4.068 -1.712 1.00 97.25 121 ASN A C 1
ATOM 962 O O . ASN A 1 121 ? -11.063 -3.580 -2.405 1.00 97.25 121 ASN A O 1
ATOM 966 N N . ILE A 1 122 ? -9.886 -5.365 -1.715 1.00 97.12 122 ILE A N 1
ATOM 967 C CA . ILE A 1 122 ? -10.559 -6.422 -2.474 1.00 97.12 122 ILE A CA 1
ATOM 968 C C . ILE A 1 122 ? -10.852 -7.594 -1.538 1.00 97.12 122 ILE A C 1
ATOM 970 O O . ILE A 1 122 ? -10.324 -7.654 -0.422 1.00 97.12 122 ILE A O 1
ATOM 974 N N . GLN A 1 123 ? -11.690 -8.530 -1.976 1.00 96.00 123 GLN A N 1
ATOM 975 C CA . GLN A 1 123 ? -11.893 -9.778 -1.243 1.00 96.00 123 GLN A CA 1
ATOM 976 C C . GLN A 1 123 ? -10.682 -10.697 -1.424 1.00 96.00 123 GLN A C 1
ATOM 978 O O . GLN A 1 123 ? -10.116 -10.768 -2.517 1.00 96.00 123 GLN A O 1
ATOM 983 N N . ARG A 1 124 ? -10.330 -11.500 -0.411 1.00 94.44 124 ARG A N 1
ATOM 984 C CA . ARG A 1 124 ? -9.244 -12.492 -0.556 1.00 94.44 124 ARG A CA 1
ATOM 985 C C . ARG A 1 124 ? -9.455 -13.414 -1.761 1.00 94.44 124 ARG A C 1
ATOM 987 O O . ARG A 1 124 ? -8.496 -13.777 -2.436 1.00 94.44 124 ARG A O 1
ATOM 994 N N . SER A 1 125 ? -10.701 -13.790 -2.047 1.00 95.69 125 SER A N 1
ATOM 995 C CA . SER A 1 125 ? -11.036 -14.646 -3.194 1.00 95.69 125 SER A CA 1
ATOM 996 C C . SER A 1 125 ? -10.725 -14.019 -4.556 1.00 95.69 125 SER A C 1
ATOM 998 O O . SER A 1 125 ? -10.643 -14.745 -5.541 1.00 95.69 125 SER A O 1
ATOM 1000 N N . GLU A 1 126 ? -10.586 -12.695 -4.622 1.00 95.44 126 GLU A N 1
ATOM 1001 C CA . GLU A 1 126 ? -10.295 -11.944 -5.847 1.00 95.44 126 GLU A CA 1
ATOM 1002 C C . GLU A 1 126 ? -8.788 -11.775 -6.064 1.00 95.44 126 GLU A C 1
ATOM 1004 O O . GLU A 1 126 ? -8.373 -11.505 -7.182 1.00 95.44 126 GLU A O 1
ATOM 1009 N N . PHE A 1 127 ? -7.953 -12.003 -5.042 1.00 95.06 127 PHE A N 1
ATOM 1010 C CA . PHE A 1 127 ? -6.523 -11.684 -5.076 1.00 95.06 127 PHE A CA 1
ATOM 1011 C C . PHE A 1 127 ? -5.768 -12.287 -6.266 1.00 95.06 127 PHE A C 1
ATOM 1013 O O . PHE A 1 127 ? -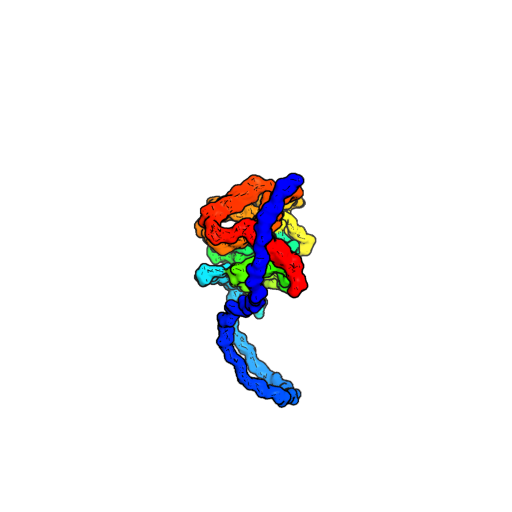4.979 -11.598 -6.904 1.00 95.06 127 PHE A O 1
ATOM 1020 N N . LEU A 1 128 ? -6.053 -13.545 -6.619 1.00 94.31 128 LEU A N 1
ATOM 1021 C CA . LEU A 1 128 ? -5.389 -14.220 -7.742 1.00 94.31 128 LEU A CA 1
ATOM 1022 C C . LEU A 1 128 ? -5.718 -13.607 -9.115 1.00 94.31 128 LEU A C 1
ATOM 1024 O O . LEU A 1 128 ? -5.053 -13.933 -10.091 1.00 94.31 128 LEU A O 1
ATOM 1028 N N . LEU A 1 129 ? -6.718 -12.723 -9.201 1.00 94.31 129 LEU A N 1
ATOM 1029 C CA . LEU A 1 129 ? -7.036 -11.964 -10.413 1.00 94.31 129 LEU A CA 1
ATOM 1030 C C . LEU A 1 129 ? -6.105 -10.756 -10.607 1.00 94.31 129 LEU A C 1
ATOM 1032 O O . LEU A 1 129 ? -6.005 -10.248 -11.720 1.00 94.31 129 LEU A O 1
ATOM 1036 N N . HIS A 1 130 ? -5.406 -10.316 -9.556 1.00 95.50 130 HIS A N 1
ATOM 1037 C CA . HIS A 1 130 ? -4.453 -9.200 -9.582 1.00 95.50 130 HIS A CA 1
ATOM 1038 C C . HIS A 1 130 ? -3.045 -9.736 -9.855 1.00 95.50 130 HIS A C 1
ATOM 1040 O O . HIS A 1 130 ? -2.141 -9.695 -9.019 1.00 95.50 130 HIS A O 1
ATOM 1046 N N . THR A 1 131 ? -2.898 -10.330 -11.035 1.00 95.94 131 THR A N 1
ATOM 1047 C CA . THR A 1 131 ? -1.758 -11.162 -11.448 1.00 95.94 131 THR A CA 1
ATOM 1048 C C . THR A 1 131 ? -0.396 -10.472 -11.326 1.00 95.94 131 THR A C 1
ATOM 1050 O O . THR A 1 131 ? 0.567 -11.091 -10.876 1.00 95.94 131 THR A O 1
ATOM 1053 N N . GLU A 1 132 ? -0.304 -9.177 -11.630 1.00 94.94 132 GLU A N 1
ATOM 1054 C CA . GLU A 1 132 ? 0.912 -8.379 -11.468 1.00 94.94 132 GLU A CA 1
ATOM 1055 C C . GLU A 1 132 ? 1.287 -8.163 -9.997 1.00 94.94 132 GLU A C 1
ATOM 1057 O O . GLU A 1 132 ? 2.470 -8.175 -9.651 1.00 94.94 132 GLU A O 1
ATOM 1062 N N . VAL A 1 133 ? 0.287 -8.022 -9.120 1.00 95.62 133 VAL A N 1
ATOM 1063 C CA . VAL A 1 133 ? 0.483 -7.876 -7.674 1.00 95.62 133 VAL A CA 1
ATOM 1064 C C . VAL A 1 133 ? 0.989 -9.194 -7.107 1.00 95.62 133 VAL A C 1
ATOM 1066 O O . VAL A 1 133 ? 2.017 -9.221 -6.431 1.00 95.62 133 VAL A O 1
ATOM 1069 N N . VAL A 1 134 ? 0.310 -10.296 -7.439 1.00 94.56 134 VAL A N 1
ATOM 1070 C CA . VAL A 1 134 ? 0.705 -11.657 -7.047 1.00 94.56 134 VAL A CA 1
ATOM 1071 C C . VAL A 1 134 ? 2.137 -11.939 -7.488 1.00 94.56 134 VAL A C 1
ATOM 1073 O O . VAL A 1 134 ? 2.974 -12.319 -6.668 1.00 94.56 134 VAL A O 1
ATOM 1076 N N . PHE A 1 135 ? 2.438 -11.700 -8.766 1.00 94.44 135 PHE A N 1
ATOM 1077 C CA . PHE A 1 135 ? 3.766 -11.905 -9.326 1.00 94.44 135 PHE A CA 1
ATOM 1078 C C . PHE A 1 135 ? 4.828 -11.115 -8.554 1.00 94.44 135 PHE A C 1
ATOM 1080 O O . PHE A 1 135 ? 5.832 -11.686 -8.122 1.00 94.44 135 PHE A O 1
ATOM 1087 N N . MET A 1 136 ? 4.599 -9.817 -8.333 1.00 91.00 136 MET A N 1
ATOM 1088 C CA . MET A 1 136 ? 5.578 -8.956 -7.675 1.00 91.00 136 MET A CA 1
ATOM 1089 C C . MET A 1 136 ? 5.833 -9.372 -6.223 1.00 91.00 136 MET A C 1
ATOM 1091 O O . MET A 1 136 ? 6.981 -9.434 -5.782 1.00 91.00 136 MET A O 1
ATOM 1095 N N . LEU A 1 137 ? 4.779 -9.704 -5.475 1.00 88.69 137 LEU A N 1
ATOM 1096 C CA . LEU A 1 137 ? 4.905 -10.145 -4.087 1.00 88.69 137 LEU A CA 1
ATOM 1097 C C . LEU A 1 137 ? 5.635 -11.493 -3.980 1.00 88.69 137 LEU A C 1
ATOM 1099 O O . LEU A 1 137 ? 6.505 -11.647 -3.119 1.00 88.69 137 LEU A O 1
ATOM 1103 N N . GLN A 1 138 ? 5.378 -12.425 -4.904 1.00 88.75 138 GLN A N 1
ATOM 1104 C CA . GLN A 1 138 ? 6.085 -13.706 -4.973 1.00 88.75 138 GLN A CA 1
ATOM 1105 C C . GLN A 1 138 ? 7.579 -13.546 -5.281 1.00 88.75 138 GLN A C 1
ATOM 1107 O O . GLN A 1 138 ? 8.394 -14.205 -4.636 1.00 88.75 138 GLN A O 1
ATOM 1112 N N . GLN A 1 139 ? 7.964 -12.643 -6.195 1.00 84.19 139 GLN A N 1
ATOM 1113 C CA . GLN A 1 139 ? 9.384 -12.341 -6.461 1.00 84.19 139 GLN A CA 1
ATOM 1114 C C . GLN A 1 139 ? 10.122 -11.851 -5.206 1.00 84.19 139 GLN A C 1
ATOM 1116 O O . GLN A 1 139 ? 11.327 -12.056 -5.060 1.00 84.19 139 GLN A O 1
ATOM 1121 N N . LEU A 1 140 ? 9.395 -11.226 -4.278 1.00 76.38 140 LEU A N 1
ATOM 1122 C CA . LEU A 1 140 ? 9.925 -10.735 -3.010 1.00 76.38 140 LEU A CA 1
ATOM 1123 C C . LEU A 1 140 ? 9.726 -11.712 -1.844 1.00 76.38 140 LEU A C 1
ATOM 1125 O O . LEU A 1 140 ? 10.018 -11.346 -0.706 1.00 76.38 140 LEU A O 1
ATOM 1129 N N . ASN A 1 141 ? 9.264 -12.938 -2.107 1.00 78.50 141 ASN A N 1
ATOM 1130 C CA . ASN A 1 141 ? 8.923 -13.962 -1.115 1.00 78.50 141 ASN A CA 1
ATOM 1131 C C . ASN A 1 141 ? 7.857 -13.531 -0.088 1.00 78.50 141 ASN A C 1
ATOM 1133 O O . ASN A 1 141 ? 7.790 -14.104 1.002 1.00 78.50 141 ASN A O 1
ATOM 1137 N N . ILE A 1 142 ? 7.023 -12.538 -0.412 1.00 79.00 142 ILE A N 1
ATOM 1138 C CA . ILE A 1 142 ? 5.910 -12.105 0.437 1.00 79.00 142 ILE A CA 1
ATOM 1139 C C . ILE A 1 142 ? 4.766 -13.106 0.269 1.00 79.00 142 ILE A C 1
ATOM 1141 O O . ILE A 1 142 ? 4.232 -13.275 -0.821 1.00 79.00 142 ILE A O 1
ATOM 1145 N N . SER A 1 143 ? 4.411 -13.794 1.356 1.00 80.06 143 SER A N 1
ATOM 1146 C CA . SER A 1 143 ? 3.360 -14.818 1.347 1.00 80.06 143 SER A CA 1
ATOM 1147 C C . SER A 1 143 ? 1.969 -14.191 1.292 1.00 80.06 143 SER A C 1
ATOM 1149 O O . SER A 1 143 ? 1.659 -13.312 2.095 1.00 80.06 143 SER A O 1
ATOM 1151 N N . ASP A 1 144 ? 1.071 -14.729 0.473 1.00 81.81 144 ASP A N 1
ATOM 1152 C CA . ASP A 1 144 ? -0.346 -14.339 0.422 1.00 81.81 144 ASP A CA 1
ATOM 1153 C C . ASP A 1 144 ? -1.043 -14.435 1.793 1.00 81.81 144 ASP A C 1
ATOM 1155 O O . ASP A 1 144 ? -1.966 -13.679 2.105 1.00 81.81 144 ASP A O 1
ATOM 1159 N N . SER A 1 145 ? -0.586 -15.359 2.648 1.00 79.75 145 SER A N 1
ATOM 1160 C CA . SER A 1 145 ? -1.087 -15.540 4.020 1.00 79.75 145 SER A CA 1
ATOM 1161 C C . SER A 1 145 ? -0.705 -14.401 4.970 1.00 79.75 145 SER A C 1
ATOM 1163 O O . SER A 1 145 ? -1.110 -14.409 6.128 1.00 79.75 145 SER A O 1
ATOM 1165 N N . SER A 1 146 ? 0.149 -13.486 4.513 1.00 75.81 146 SER A N 1
ATOM 1166 C CA . SER A 1 146 ? 0.660 -12.341 5.268 1.00 75.81 146 SER A CA 1
ATOM 1167 C C . SER A 1 146 ? 0.051 -11.005 4.843 1.00 75.81 146 SER A C 1
ATOM 1169 O O . SER A 1 146 ? 0.447 -9.956 5.351 1.00 75.81 146 SER A O 1
ATOM 1171 N N . LEU A 1 147 ? -0.879 -11.061 3.890 1.00 85.69 147 LEU A N 1
ATOM 1172 C CA . LEU A 1 147 ? -1.662 -9.938 3.401 1.00 85.69 147 LEU A CA 1
ATOM 1173 C C . LEU A 1 147 ? -3.016 -9.930 4.104 1.00 85.69 147 LEU A C 1
ATOM 1175 O O . LEU A 1 147 ? -3.548 -10.994 4.429 1.00 85.69 147 LEU A O 1
ATOM 1179 N N . ILE A 1 148 ? -3.574 -8.737 4.288 1.00 88.50 148 ILE A N 1
ATOM 1180 C CA . ILE A 1 148 ? -4.888 -8.531 4.895 1.00 88.50 148 ILE A CA 1
ATOM 1181 C C . ILE A 1 148 ? -5.809 -7.925 3.845 1.00 88.50 148 ILE A C 1
ATOM 1183 O O . ILE A 1 148 ? -5.510 -6.879 3.261 1.00 88.50 148 ILE A O 1
ATOM 1187 N N . PHE A 1 149 ? -6.930 -8.599 3.622 1.00 94.19 149 PHE A N 1
ATOM 1188 C CA . PHE A 1 149 ? -7.934 -8.216 2.636 1.00 94.19 149 PHE A CA 1
ATOM 1189 C C . PHE A 1 149 ? -9.129 -7.522 3.286 1.00 94.19 149 PHE A C 1
ATOM 1191 O O . PHE A 1 149 ? -9.330 -7.578 4.506 1.00 94.19 149 PHE A O 1
ATOM 1198 N N . ARG A 1 150 ? -9.946 -6.851 2.469 1.00 93.81 150 ARG A N 1
ATOM 1199 C CA . ARG A 1 150 ? -11.079 -6.047 2.945 1.00 93.81 150 ARG A CA 1
ATOM 1200 C C . ARG A 1 150 ? -12.086 -6.860 3.759 1.00 93.81 150 ARG A C 1
ATOM 1202 O O . ARG A 1 150 ? -12.685 -6.311 4.685 1.00 93.81 150 ARG A O 1
ATOM 1209 N N . ASP A 1 151 ? -12.269 -8.131 3.408 1.00 91.19 151 ASP A N 1
ATOM 1210 C CA . ASP A 1 151 ? -13.190 -9.085 4.034 1.00 91.19 151 ASP A CA 1
ATOM 1211 C C . ASP A 1 151 ? -12.637 -9.749 5.305 1.00 91.19 151 ASP A C 1
ATOM 1213 O O . ASP A 1 151 ? -13.373 -10.436 6.013 1.00 91.19 151 ASP A O 1
ATOM 1217 N N . GLU A 1 152 ? -11.373 -9.500 5.648 1.00 86.19 152 GLU A N 1
ATOM 1218 C CA . GLU A 1 152 ? -10.716 -10.096 6.816 1.00 86.19 152 GLU A CA 1
ATOM 1219 C C . GLU A 1 152 ? -10.616 -9.146 8.007 1.00 86.19 152 GLU A C 1
ATOM 1221 O O . GLU A 1 152 ? -10.367 -9.584 9.130 1.00 86.19 152 GLU A O 1
ATOM 1226 N N . ILE A 1 153 ? -10.850 -7.850 7.782 1.00 84.75 153 ILE A N 1
ATOM 1227 C CA . ILE A 1 153 ? -10.818 -6.812 8.810 1.00 84.75 153 ILE A CA 1
ATOM 1228 C C . ILE A 1 153 ? -12.137 -6.031 8.870 1.00 84.75 153 ILE A C 1
ATOM 1230 O O . ILE A 1 153 ? -12.552 -5.352 7.928 1.00 84.75 153 ILE A O 1
ATOM 1234 N N . ASP A 1 154 ? -12.793 -6.058 10.034 1.00 88.19 154 ASP A N 1
ATOM 1235 C CA . ASP A 1 154 ? -14.021 -5.290 10.266 1.00 88.19 154 ASP A CA 1
ATOM 1236 C C . ASP A 1 154 ? -13.705 -3.836 10.661 1.00 88.19 154 ASP A C 1
ATOM 1238 O O . ASP A 1 154 ? -13.744 -3.441 11.832 1.00 88.19 154 ASP A O 1
ATOM 1242 N N . LEU A 1 155 ? -13.407 -3.013 9.650 1.00 92.62 155 LEU A N 1
ATOM 1243 C CA . LEU A 1 155 ? -13.182 -1.572 9.816 1.00 92.62 155 LEU A CA 1
ATOM 1244 C C . LEU A 1 155 ? -14.394 -0.856 10.446 1.00 92.62 155 LEU A C 1
ATOM 1246 O O . LEU A 1 155 ? -14.226 0.101 11.202 1.00 92.62 155 LEU A O 1
ATOM 1250 N N . HIS A 1 156 ? -15.625 -1.320 10.206 1.00 93.25 156 HIS A N 1
ATOM 1251 C CA . HIS A 1 156 ? -16.820 -0.685 10.775 1.00 93.25 156 HIS A CA 1
ATOM 1252 C C . HIS A 1 156 ? -16.952 -0.944 12.274 1.00 93.25 156 HIS A C 1
ATOM 1254 O O . HIS A 1 156 ? -17.354 -0.044 13.018 1.00 93.25 156 HIS A O 1
ATOM 1260 N N . LEU A 1 157 ? -16.623 -2.153 12.734 1.00 87.31 157 LEU A N 1
ATOM 1261 C CA . LEU A 1 157 ? -16.520 -2.469 14.154 1.00 87.31 157 LEU A CA 1
ATOM 1262 C C . LEU A 1 157 ? -15.432 -1.623 14.812 1.00 87.31 157 LEU A C 1
ATOM 1264 O O . LEU A 1 157 ? -15.733 -0.953 15.797 1.00 87.31 157 LEU A O 1
ATOM 1268 N N . LEU A 1 158 ? -14.218 -1.595 14.254 1.00 88.62 158 LEU A N 1
ATOM 1269 C CA . LEU A 1 158 ? -13.112 -0.807 14.812 1.00 88.62 158 LEU A CA 1
ATOM 1270 C C . LEU A 1 158 ? -13.476 0.681 14.927 1.00 88.62 158 LEU A C 1
ATOM 1272 O O . LEU A 1 158 ? -13.257 1.291 15.975 1.00 88.62 158 LEU A O 1
ATOM 1276 N N . ASN A 1 159 ? -14.107 1.252 13.896 1.00 94.06 159 ASN A N 1
ATOM 1277 C CA . ASN A 1 159 ? -14.572 2.639 13.916 1.00 94.06 159 ASN A CA 1
ATOM 1278 C C . ASN A 1 159 ? -15.645 2.874 14.992 1.00 94.06 159 ASN A C 1
ATOM 1280 O O . ASN A 1 159 ? -15.548 3.812 15.781 1.00 94.06 159 ASN A O 1
ATOM 1284 N N . ARG A 1 160 ? -16.651 1.993 15.082 1.00 93.38 160 ARG A N 1
ATOM 1285 C CA . ARG A 1 160 ? -17.739 2.111 16.068 1.00 93.38 160 ARG A CA 1
ATOM 1286 C C . ARG A 1 160 ? -17.245 2.013 17.514 1.00 93.38 160 ARG A C 1
ATOM 1288 O O . ARG A 1 160 ? -17.829 2.647 18.389 1.00 93.38 160 ARG A O 1
ATOM 1295 N N . GLU A 1 161 ? -16.196 1.236 17.767 1.00 88.44 161 GLU A N 1
ATOM 1296 C CA . GLU A 1 161 ? -15.571 1.123 19.092 1.00 88.44 161 GLU A CA 1
ATOM 1297 C C . GLU A 1 161 ? -14.530 2.234 19.361 1.00 88.44 161 GLU A C 1
ATOM 1299 O O . GLU A 1 161 ? -13.920 2.258 20.429 1.00 88.44 161 GLU A O 1
ATOM 1304 N N . GLY A 1 162 ? -14.327 3.173 18.425 1.00 93.06 162 GLY A N 1
ATOM 1305 C CA . GLY A 1 162 ? -13.378 4.282 18.572 1.00 93.06 162 GLY A CA 1
ATOM 1306 C C . GLY A 1 162 ? -11.912 3.840 18.548 1.00 93.06 162 GLY A C 1
ATOM 1307 O O . GLY A 1 162 ? -11.067 4.453 19.201 1.00 93.06 162 GLY A O 1
ATOM 1308 N N . LYS A 1 163 ? -11.623 2.742 17.844 1.00 90.12 163 LYS A N 1
ATOM 1309 C CA . LYS A 1 163 ? -10.306 2.096 17.768 1.00 90.12 163 LYS A CA 1
ATOM 1310 C C . LYS A 1 163 ? -9.636 2.241 16.402 1.00 90.12 163 LYS A C 1
ATOM 1312 O O . LYS A 1 163 ? -8.538 1.726 16.245 1.00 90.12 163 LYS A O 1
ATOM 1317 N N . LEU A 1 164 ? -10.277 2.909 15.440 1.00 94.12 164 LEU A N 1
ATOM 1318 C CA . LEU A 1 164 ? -9.784 3.041 14.070 1.00 94.12 164 LEU A CA 1
ATOM 1319 C C . LEU A 1 164 ? -9.279 4.453 13.763 1.00 94.12 164 LEU A C 1
ATOM 1321 O O . LEU A 1 164 ? -9.991 5.430 13.995 1.00 94.12 164 LEU A O 1
ATOM 1325 N N . THR A 1 165 ? -8.119 4.522 13.122 1.00 96.88 165 THR A N 1
ATOM 1326 C CA . THR A 1 165 ? -7.709 5.619 12.238 1.00 96.88 165 THR A CA 1
ATOM 1327 C C . THR A 1 165 ? -7.402 5.063 10.847 1.00 96.88 165 THR A C 1
ATOM 1329 O O . THR A 1 165 ? -7.073 3.886 10.701 1.00 96.88 165 THR A O 1
ATOM 1332 N N . LEU A 1 166 ? -7.554 5.893 9.815 1.00 97.50 166 LEU A N 1
ATOM 1333 C CA . LEU A 1 166 ? -7.385 5.509 8.416 1.00 97.50 166 LEU A CA 1
ATOM 1334 C C . LEU A 1 166 ? -6.448 6.461 7.673 1.00 97.50 166 LEU A C 1
ATOM 1336 O O . LEU A 1 166 ? -6.611 7.684 7.730 1.00 97.50 166 LEU A O 1
ATOM 1340 N N . THR A 1 167 ? -5.527 5.883 6.908 1.00 98.31 167 THR A N 1
ATOM 1341 C CA . THR A 1 167 ? -4.891 6.549 5.770 1.00 98.31 167 THR A CA 1
ATOM 1342 C C . THR A 1 167 ? -5.441 5.952 4.484 1.00 98.31 167 THR A C 1
ATOM 1344 O O . THR A 1 167 ? -5.427 4.732 4.339 1.00 98.31 167 THR A O 1
ATOM 1347 N N . LEU A 1 168 ? -5.908 6.796 3.563 1.00 98.25 168 LEU A N 1
ATOM 1348 C CA . LEU A 1 168 ? -6.235 6.365 2.202 1.00 98.25 168 LEU A CA 1
ATOM 1349 C C . LEU A 1 168 ? -5.016 6.594 1.313 1.00 98.25 168 LEU A C 1
ATOM 1351 O O . LEU A 1 168 ? -4.407 7.667 1.376 1.00 98.25 168 LEU A O 1
ATOM 1355 N N . VAL A 1 169 ? -4.654 5.585 0.530 1.00 98.50 169 VAL A N 1
ATOM 1356 C CA . VAL A 1 169 ? -3.598 5.686 -0.477 1.00 98.50 169 VAL A CA 1
ATOM 1357 C C . VAL A 1 169 ? -4.157 5.330 -1.844 1.00 98.50 169 VAL A C 1
ATOM 1359 O O . VAL A 1 169 ? -4.998 4.437 -1.944 1.00 98.50 169 VAL A O 1
ATOM 1362 N N . ASP A 1 170 ? -3.707 6.053 -2.865 1.00 97.75 170 ASP A N 1
ATOM 1363 C CA . ASP A 1 170 ? -4.088 5.858 -4.272 1.00 97.75 170 ASP A CA 1
ATOM 1364 C C . ASP A 1 170 ? -5.578 6.101 -4.590 1.00 97.75 170 ASP A C 1
ATOM 1366 O O . ASP A 1 170 ? -6.090 5.806 -5.662 1.00 97.75 170 ASP A O 1
ATOM 1370 N N . HIS A 1 171 ? -6.300 6.674 -3.630 1.00 95.94 171 HIS A N 1
ATOM 1371 C CA . HIS A 1 171 ? -7.652 7.182 -3.806 1.00 95.94 171 HIS A CA 1
ATOM 1372 C C . HIS A 1 171 ? -7.957 8.224 -2.732 1.00 95.94 171 HIS A C 1
ATOM 1374 O O . HIS A 1 171 ? -7.390 8.212 -1.632 1.00 95.94 171 HIS A O 1
ATOM 1380 N N . ASN A 1 172 ? -8.905 9.117 -3.021 1.00 94.44 172 ASN A N 1
ATOM 1381 C CA . ASN A 1 172 ? -9.273 10.193 -2.100 1.00 94.44 172 ASN A CA 1
ATOM 1382 C C . ASN A 1 172 ? -10.729 10.163 -1.609 1.00 94.44 172 ASN A C 1
ATOM 1384 O O . ASN A 1 172 ? -11.143 11.056 -0.862 1.00 94.44 172 ASN A O 1
ATOM 1388 N N . THR A 1 173 ? -11.497 9.128 -1.959 1.00 92.69 173 THR A N 1
ATOM 1389 C CA . THR A 1 173 ? -12.909 9.005 -1.566 1.00 92.69 173 THR A CA 1
ATOM 1390 C C . THR A 1 173 ? -13.289 7.602 -1.129 1.00 92.69 173 THR A C 1
ATOM 1392 O O . THR A 1 173 ? -12.991 6.627 -1.808 1.00 92.69 173 THR A O 1
ATOM 1395 N N . LEU A 1 174 ? -14.059 7.508 -0.050 1.00 93.94 174 LEU A N 1
ATOM 1396 C CA . LEU A 1 174 ? -14.701 6.262 0.351 1.00 93.94 174 LEU A CA 1
ATOM 1397 C C . LEU A 1 174 ? -16.002 6.032 -0.427 1.00 93.94 174 LEU A C 1
ATOM 1399 O O . LEU A 1 174 ? -16.752 6.966 -0.724 1.00 93.94 174 LEU A O 1
ATOM 1403 N N . THR A 1 175 ? -16.309 4.764 -0.697 1.00 91.50 175 THR A N 1
ATOM 1404 C CA . THR A 1 175 ? -17.590 4.378 -1.305 1.00 91.50 175 THR A CA 1
ATOM 1405 C C . THR A 1 175 ? -18.773 4.648 -0.371 1.00 91.50 175 THR A C 1
ATOM 1407 O O . THR A 1 175 ? -18.620 4.934 0.819 1.00 91.50 175 THR A O 1
ATOM 1410 N N . SER A 1 176 ? -19.996 4.515 -0.893 1.00 91.12 176 SER A N 1
ATOM 1411 C CA . SER A 1 176 ? -21.219 4.684 -0.099 1.00 91.12 176 SER A CA 1
ATOM 1412 C C . SER A 1 176 ? -21.274 3.783 1.134 1.00 91.12 176 SER A C 1
ATOM 1414 O O . SER A 1 176 ? -21.752 4.229 2.179 1.00 91.12 176 SER A O 1
ATOM 1416 N N . ASP A 1 177 ? -20.771 2.554 1.020 1.00 92.00 177 ASP A N 1
ATOM 1417 C CA . 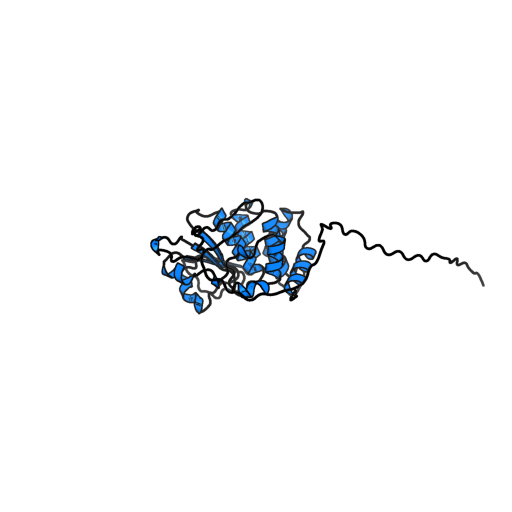ASP A 1 177 ? -20.798 1.562 2.098 1.00 92.00 177 ASP A CA 1
ATOM 1418 C C . A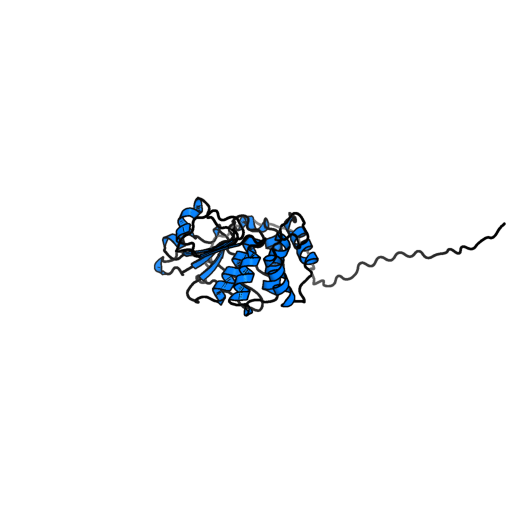SP A 1 177 ? -19.815 1.940 3.214 1.00 92.00 177 ASP A C 1
ATOM 1420 O O . ASP A 1 177 ? -20.099 1.764 4.399 1.00 92.00 177 ASP A O 1
ATOM 1424 N N . ASP A 1 178 ? -18.708 2.578 2.833 1.00 95.25 178 ASP A N 1
ATOM 1425 C CA . ASP A 1 178 ? -17.628 2.997 3.723 1.00 95.25 178 ASP A CA 1
ATOM 1426 C C . ASP A 1 178 ? -17.782 4.431 4.239 1.00 95.25 178 ASP A C 1
ATOM 1428 O O . ASP A 1 178 ? -16.994 4.875 5.067 1.00 95.25 178 ASP A O 1
ATOM 1432 N N . LYS A 1 179 ? -18.835 5.157 3.848 1.00 92.94 179 LYS A N 1
ATOM 1433 C CA . LYS A 1 179 ? -19.039 6.569 4.215 1.00 92.94 179 LYS A CA 1
ATOM 1434 C C . LYS A 1 179 ? -18.995 6.841 5.723 1.00 92.94 179 LYS A C 1
ATOM 1436 O O . LYS A 1 179 ? -18.608 7.925 6.153 1.00 92.94 179 LYS A O 1
ATOM 1441 N N . VAL A 1 180 ? -19.400 5.871 6.545 1.00 94.62 180 VAL A N 1
ATOM 1442 C CA . VAL A 1 180 ? -19.340 5.983 8.014 1.00 94.62 180 VAL A CA 1
ATOM 1443 C C . VAL A 1 180 ? -17.910 6.017 8.559 1.00 94.62 180 VAL A C 1
ATOM 1445 O O . VAL A 1 180 ? -17.711 6.446 9.692 1.00 94.62 180 VAL A O 1
ATOM 1448 N N . LEU A 1 181 ? -16.930 5.560 7.777 1.00 96.06 181 LEU A N 1
ATOM 1449 C CA . LEU A 1 181 ? -15.514 5.538 8.130 1.00 96.06 181 LEU A CA 1
ATOM 1450 C C . LEU A 1 181 ? -14.819 6.881 7.859 1.00 96.06 181 LEU A C 1
ATOM 1452 O O . LEU A 1 181 ? -13.698 7.060 8.319 1.00 96.06 181 LEU A O 1
ATOM 1456 N N . GLU A 1 182 ? -15.470 7.845 7.192 1.00 93.94 182 GLU A N 1
ATOM 1457 C CA . GLU A 1 182 ? -14.866 9.151 6.865 1.00 93.94 182 GLU A CA 1
ATOM 1458 C C . GLU A 1 182 ? -14.328 9.870 8.113 1.00 93.94 182 GLU A C 1
ATOM 1460 O O . GLU A 1 182 ? -13.291 10.523 8.069 1.00 93.94 182 GLU A O 1
ATOM 1465 N N . THR A 1 183 ? -14.988 9.701 9.264 1.00 93.44 183 THR A N 1
ATOM 1466 C CA . THR A 1 183 ? -14.547 10.290 10.539 1.00 93.44 183 THR A CA 1
ATOM 1467 C C . THR A 1 183 ? -13.245 9.702 11.079 1.00 93.44 183 THR A C 1
ATOM 1469 O O . THR A 1 183 ? -12.638 10.309 11.956 1.00 93.44 183 THR A O 1
ATOM 1472 N N . ALA A 1 184 ? -12.838 8.525 10.600 1.00 96.19 184 ALA A N 1
ATOM 1473 C CA . ALA A 1 184 ? -11.576 7.887 10.956 1.00 96.19 184 ALA A CA 1
ATOM 1474 C C . ALA A 1 184 ? -10.430 8.280 10.009 1.00 96.19 184 ALA A C 1
ATOM 1476 O O . ALA A 1 184 ? -9.278 7.998 10.328 1.00 96.19 184 ALA A O 1
ATOM 1477 N N . VAL A 1 185 ? -10.708 8.916 8.863 1.00 96.38 185 VAL A N 1
ATOM 1478 C CA . VAL A 1 185 ? -9.680 9.278 7.876 1.00 96.38 185 VAL A CA 1
ATOM 1479 C C . VAL A 1 185 ? -8.851 10.456 8.382 1.00 96.38 185 VAL A C 1
ATOM 1481 O O . VAL A 1 185 ? -9.335 11.583 8.479 1.00 96.38 185 VAL A O 1
ATOM 1484 N N . VAL A 1 186 ? -7.578 10.191 8.679 1.00 96.50 186 VAL A N 1
ATOM 1485 C CA . VAL A 1 186 ? -6.623 11.174 9.215 1.00 96.50 186 VAL A CA 1
ATOM 1486 C C . VAL A 1 186 ? -5.591 11.623 8.186 1.00 96.50 186 VAL A C 1
ATOM 1488 O O . VAL A 1 186 ? -5.053 12.720 8.313 1.00 96.50 186 VAL A O 1
ATOM 1491 N N . LYS A 1 187 ? -5.351 10.835 7.131 1.00 97.31 187 LYS A N 1
ATOM 1492 C CA . LYS A 1 187 ? -4.445 11.214 6.040 1.00 97.31 187 LYS A CA 1
ATOM 1493 C C . LYS A 1 187 ? -4.887 10.633 4.701 1.00 97.31 187 LYS A C 1
ATOM 1495 O O . LYS A 1 187 ? -5.449 9.543 4.662 1.00 97.31 187 LYS A O 1
ATOM 1500 N N . ILE A 1 188 ? -4.617 11.356 3.622 1.00 97.31 188 ILE A N 1
ATOM 1501 C CA . ILE A 1 188 ? -4.756 10.883 2.245 1.00 97.31 188 ILE A CA 1
ATOM 1502 C C . ILE A 1 188 ? -3.475 11.176 1.484 1.00 97.31 188 ILE A C 1
ATOM 1504 O O . ILE A 1 188 ? -2.960 12.291 1.581 1.00 97.31 188 ILE A O 1
ATOM 1508 N N . ILE A 1 189 ? -3.002 10.188 0.731 1.00 98.00 189 ILE A N 1
ATOM 1509 C CA . ILE A 1 189 ? -1.906 10.321 -0.225 1.00 98.00 189 ILE A CA 1
ATOM 1510 C C . ILE A 1 189 ? -2.401 9.768 -1.551 1.00 98.00 189 ILE A C 1
ATOM 1512 O O . ILE A 1 189 ? -2.646 8.574 -1.664 1.00 98.00 189 ILE A O 1
ATOM 1516 N N . ASP A 1 190 ? -2.607 10.630 -2.532 1.00 97.19 190 ASP A N 1
ATOM 1517 C CA . ASP A 1 190 ? -3.224 10.222 -3.789 1.00 97.19 190 ASP A CA 1
ATOM 1518 C C . ASP A 1 190 ? -2.763 11.140 -4.933 1.00 97.19 190 ASP A C 1
ATOM 1520 O O . ASP A 1 190 ? -2.281 12.257 -4.717 1.00 97.19 190 ASP A O 1
ATOM 1524 N N . HIS A 1 191 ? -2.854 10.639 -6.157 1.00 93.31 191 HIS A N 1
ATOM 1525 C CA . HIS A 1 191 ? -2.428 11.320 -7.373 1.00 93.31 191 HIS A CA 1
ATOM 1526 C C . HIS A 1 191 ? -3.583 11.644 -8.337 1.00 93.31 191 HIS A C 1
ATOM 1528 O O . HIS A 1 191 ? -3.382 12.337 -9.342 1.00 93.31 191 HIS A O 1
ATOM 1534 N N . HIS A 1 192 ? -4.802 11.213 -8.001 1.00 90.38 192 HIS A N 1
ATOM 1535 C CA . HIS A 1 192 ? -6.027 11.541 -8.720 1.00 90.38 192 HIS A CA 1
ATOM 1536 C C . HIS A 1 192 ? -6.517 12.975 -8.450 1.00 90.38 192 HIS A C 1
ATOM 1538 O O . HIS A 1 192 ? -6.005 13.713 -7.601 1.00 90.38 192 HIS A O 1
ATOM 1544 N N . GLU A 1 193 ? -7.529 13.408 -9.210 1.00 87.69 193 GLU A N 1
ATOM 1545 C CA . GLU A 1 193 ? -8.179 14.695 -8.965 1.00 87.69 193 GLU A CA 1
ATOM 1546 C C . GLU A 1 193 ? -8.842 14.715 -7.581 1.00 87.69 193 GLU A C 1
ATOM 1548 O O . GLU A 1 193 ? -9.378 13.719 -7.103 1.00 87.69 193 GLU A O 1
ATOM 1553 N N . GLN A 1 194 ? -8.820 15.876 -6.924 1.00 84.31 194 GLN A N 1
ATOM 1554 C CA . GLN A 1 194 ? -9.438 16.021 -5.613 1.00 84.31 194 GLN A CA 1
ATOM 1555 C C . GLN A 1 194 ? -10.969 15.987 -5.730 1.00 84.31 194 GLN A C 1
ATOM 1557 O O . GLN A 1 194 ? -11.591 16.973 -6.127 1.00 84.31 194 GLN A O 1
ATOM 1562 N N . GLU A 1 195 ? -11.582 14.894 -5.291 1.00 80.44 195 GLU A N 1
ATOM 1563 C CA . GLU A 1 195 ? -13.039 14.721 -5.266 1.00 80.44 195 GLU A CA 1
ATOM 1564 C C . GLU A 1 195 ? -13.641 15.019 -3.880 1.00 80.44 195 GLU A C 1
ATOM 1566 O O . GLU A 1 195 ? -14.849 15.235 -3.733 1.00 80.44 195 GLU A O 1
ATOM 1571 N N . ARG A 1 196 ? -12.793 15.097 -2.845 1.00 77.56 196 ARG A N 1
ATOM 1572 C CA . ARG A 1 196 ? -13.186 15.380 -1.455 1.00 77.56 196 ARG A CA 1
ATOM 1573 C C . ARG A 1 196 ? -13.065 16.855 -1.053 1.00 77.56 196 ARG A C 1
ATOM 1575 O O . ARG A 1 196 ? -12.180 17.590 -1.495 1.00 77.56 196 ARG A O 1
ATOM 1582 N N . LEU A 1 197 ? -13.893 17.276 -0.096 1.00 75.31 197 LEU A N 1
ATOM 1583 C CA . LEU A 1 197 ? -13.740 18.571 0.578 1.00 75.31 197 LEU A CA 1
ATOM 1584 C C . LEU A 1 197 ? -12.658 18.501 1.665 1.00 75.31 197 LEU A C 1
ATOM 1586 O O . LEU A 1 197 ? -12.537 17.500 2.367 1.00 75.31 197 LEU A O 1
ATOM 1590 N N . HIS A 1 198 ? -11.905 19.588 1.847 1.00 73.50 198 HIS A N 1
ATOM 1591 C CA . HIS A 1 198 ? -10.907 19.673 2.914 1.00 73.50 198 HIS A CA 1
ATOM 1592 C C . HIS A 1 198 ? -11.550 19.545 4.303 1.00 73.50 198 HIS A C 1
ATOM 1594 O O . HIS A 1 198 ? -12.567 20.178 4.595 1.00 73.50 198 HIS A O 1
ATOM 1600 N N . SER A 1 199 ? -10.898 18.783 5.180 1.00 76.44 199 SER A N 1
ATOM 1601 C CA . SER A 1 199 ? -11.225 18.674 6.601 1.00 76.44 199 SER A CA 1
ATOM 1602 C C . SER A 1 199 ? -10.005 19.069 7.424 1.00 76.44 199 SER A C 1
ATOM 1604 O O . SER A 1 199 ? -8.892 18.662 7.113 1.00 76.44 199 SER A O 1
ATOM 1606 N N . ALA A 1 200 ? -10.200 19.824 8.507 1.00 77.88 200 ALA A N 1
ATOM 1607 C CA . ALA A 1 200 ? -9.107 20.181 9.417 1.00 77.88 200 ALA A CA 1
ATOM 1608 C C . ALA A 1 200 ? -8.520 18.967 10.165 1.00 77.88 200 ALA A C 1
ATOM 1610 O O . ALA A 1 200 ? -7.462 19.076 10.773 1.00 77.88 200 ALA A O 1
ATOM 1611 N N . GLN A 1 201 ? -9.228 17.836 10.153 1.00 83.94 201 GLN A N 1
ATOM 1612 C CA . GLN A 1 201 ? -8.841 16.598 10.833 1.00 83.94 201 GLN A CA 1
ATOM 1613 C C . GLN A 1 201 ? -8.067 15.636 9.924 1.00 83.94 201 GLN A C 1
ATOM 1615 O O . GLN A 1 201 ? -7.613 14.606 10.409 1.00 83.94 201 GLN A O 1
ATOM 1620 N N . CYS A 1 202 ? -7.933 15.955 8.631 1.00 92.81 202 CYS A N 1
ATOM 1621 C CA . CYS A 1 202 ? -7.298 15.079 7.662 1.00 92.81 202 CYS A CA 1
ATOM 1622 C C . CYS A 1 202 ? -6.221 15.815 6.861 1.00 92.81 202 CYS A C 1
ATOM 1624 O O . CYS A 1 202 ? -6.507 16.791 6.165 1.00 92.81 202 CYS A O 1
ATOM 1626 N N . GLU A 1 203 ? -4.989 15.321 6.948 1.00 94.62 203 GLU A N 1
ATOM 1627 C CA . GLU A 1 203 ? -3.890 15.736 6.082 1.00 94.62 203 GLU A CA 1
ATOM 1628 C C . GLU A 1 203 ? -4.130 15.222 4.657 1.00 94.62 203 GLU A C 1
ATOM 1630 O O . GLU A 1 203 ? -4.519 14.073 4.460 1.00 94.62 203 GLU A O 1
ATOM 1635 N N . ILE A 1 204 ? -3.928 16.075 3.654 1.00 93.75 204 ILE A N 1
ATOM 1636 C CA . ILE A 1 204 ? -4.165 15.731 2.249 1.00 93.75 204 ILE A CA 1
ATOM 1637 C C . ILE A 1 204 ? -2.897 16.018 1.461 1.00 93.75 204 ILE A C 1
ATOM 1639 O O . ILE A 1 204 ? -2.530 17.181 1.284 1.00 93.75 204 ILE A O 1
ATOM 1643 N N . VAL A 1 205 ? -2.271 14.956 0.968 1.00 94.94 205 VAL A N 1
ATOM 1644 C CA . VAL A 1 205 ? -1.168 14.991 0.013 1.00 94.94 205 VAL A CA 1
ATOM 1645 C C . VAL A 1 205 ? -1.743 14.590 -1.341 1.00 94.94 205 VAL A C 1
ATOM 1647 O O . VAL A 1 205 ? -1.963 13.413 -1.605 1.00 94.94 205 VAL A O 1
ATOM 1650 N N . LEU A 1 206 ? -2.047 15.590 -2.170 1.00 93.69 206 LEU A N 1
ATOM 1651 C CA . LEU A 1 206 ? -2.539 15.398 -3.533 1.00 93.69 206 LEU A CA 1
ATOM 1652 C C . LEU A 1 206 ? -1.597 16.078 -4.516 1.00 93.69 206 LEU A C 1
ATOM 1654 O O . LEU A 1 206 ? -1.480 17.307 -4.532 1.00 93.69 206 LEU A O 1
ATOM 1658 N N . GLU A 1 207 ? -0.932 15.277 -5.339 1.00 94.19 207 GLU A N 1
ATOM 1659 C CA . GLU A 1 207 ? -0.022 15.751 -6.377 1.00 94.19 207 GLU A CA 1
ATOM 1660 C C . GLU A 1 207 ? -0.245 14.947 -7.661 1.00 94.19 207 GLU A C 1
ATOM 1662 O O . GLU A 1 207 ? -0.276 13.726 -7.595 1.00 94.19 207 GLU A O 1
ATOM 1667 N N . PRO A 1 208 ? -0.343 15.587 -8.840 1.00 92.38 208 PRO A N 1
ATOM 1668 C CA . PRO A 1 208 ? -0.697 14.919 -10.095 1.00 92.38 208 PRO A CA 1
ATOM 1669 C C . PRO A 1 208 ? 0.494 14.163 -10.716 1.00 92.38 208 PRO A C 1
ATOM 1671 O O . PRO A 1 208 ? 0.845 14.400 -11.876 1.00 92.38 208 PRO A O 1
ATOM 1674 N N . VAL A 1 209 ? 1.155 13.317 -9.924 1.00 94.31 209 VAL A N 1
ATOM 1675 C CA . VAL A 1 209 ? 2.178 12.358 -10.362 1.00 94.31 209 VAL A CA 1
ATOM 1676 C C . VAL A 1 209 ? 1.529 11.150 -11.036 1.00 94.31 209 VAL A C 1
ATOM 1678 O O . VAL A 1 209 ? 0.301 11.051 -11.103 1.00 94.31 209 VAL A O 1
ATOM 1681 N N . ARG A 1 210 ? 2.330 10.244 -11.600 1.00 93.19 210 ARG A N 1
ATOM 1682 C CA . ARG A 1 210 ? 1.778 9.067 -12.281 1.00 93.19 210 ARG A CA 1
ATOM 1683 C C . ARG A 1 210 ? 1.516 7.873 -11.407 1.00 93.19 210 ARG A C 1
ATOM 1685 O O . ARG A 1 210 ? 0.567 7.172 -11.716 1.00 93.19 210 ARG A O 1
ATOM 1692 N N . SER A 1 211 ? 2.300 7.709 -10.360 1.00 96.06 211 SER A N 1
ATOM 1693 C CA . SER A 1 211 ? 2.125 6.637 -9.400 1.00 96.06 211 SER A CA 1
ATOM 1694 C C . SER A 1 211 ? 1.996 7.250 -8.008 1.00 96.06 211 SER A C 1
ATOM 1696 O O . SER A 1 211 ? 2.825 8.076 -7.610 1.00 96.06 211 SER A O 1
ATOM 1698 N N . CYS A 1 212 ? 0.978 6.866 -7.248 1.00 98.06 212 CYS A N 1
ATOM 1699 C CA . CYS A 1 212 ? 0.873 7.130 -5.821 1.00 98.06 212 CYS A CA 1
ATOM 1700 C C . CYS A 1 212 ? 2.132 6.648 -5.077 1.00 98.06 212 CYS A C 1
ATOM 1702 O O . CYS A 1 212 ? 2.629 7.354 -4.191 1.00 98.06 212 CYS A O 1
ATOM 1704 N N . THR A 1 213 ? 2.743 5.533 -5.496 1.00 98.19 213 THR A N 1
ATOM 1705 C CA . THR A 1 213 ? 4.019 5.051 -4.944 1.00 98.19 213 THR A CA 1
ATOM 1706 C C . THR A 1 213 ? 5.130 6.107 -5.039 1.00 98.19 213 THR A C 1
ATOM 1708 O O . THR A 1 213 ? 5.941 6.214 -4.116 1.00 98.19 213 THR A O 1
ATOM 1711 N N . THR A 1 214 ? 5.145 6.972 -6.063 1.00 98.31 214 THR A N 1
ATOM 1712 C CA . THR A 1 214 ? 6.069 8.125 -6.134 1.00 98.31 214 THR A CA 1
ATOM 1713 C C . THR A 1 214 ? 5.929 9.042 -4.911 1.00 98.31 214 THR A C 1
ATOM 1715 O O . THR A 1 214 ? 6.933 9.515 -4.367 1.00 98.31 214 THR A O 1
ATOM 1718 N N . LEU A 1 215 ? 4.702 9.292 -4.441 1.00 98.44 215 LEU A N 1
ATOM 1719 C CA . LEU A 1 215 ? 4.436 10.124 -3.261 1.00 98.44 215 LEU A CA 1
ATOM 1720 C C . LEU A 1 215 ? 4.846 9.418 -1.970 1.00 98.44 215 LEU A C 1
ATOM 1722 O O . LEU A 1 215 ? 5.499 10.035 -1.126 1.00 98.44 215 LEU A O 1
ATOM 1726 N N . ILE A 1 216 ? 4.545 8.121 -1.856 1.00 98.31 216 ILE A N 1
ATOM 1727 C CA . ILE A 1 216 ? 4.951 7.294 -0.712 1.00 98.31 216 ILE A CA 1
ATOM 1728 C C . ILE A 1 216 ? 6.474 7.300 -0.551 1.00 98.31 216 ILE A C 1
ATOM 1730 O O . ILE A 1 216 ? 6.994 7.578 0.531 1.00 98.31 216 ILE A O 1
ATOM 1734 N N . VAL A 1 217 ? 7.209 7.056 -1.637 1.00 98.06 217 VAL A N 1
ATOM 1735 C CA . VAL A 1 217 ? 8.677 7.050 -1.617 1.00 98.06 217 VAL A CA 1
ATOM 1736 C C . VAL A 1 217 ? 9.237 8.439 -1.324 1.00 98.06 217 VAL A C 1
ATOM 1738 O O . VAL A 1 217 ? 10.219 8.551 -0.591 1.00 98.06 217 VAL A O 1
ATOM 1741 N N . SER A 1 218 ? 8.616 9.496 -1.856 1.00 98.12 218 SER A N 1
ATOM 1742 C CA . SER A 1 218 ? 9.013 10.876 -1.561 1.00 98.12 218 SER A CA 1
ATOM 1743 C C . SER A 1 218 ? 8.964 11.172 -0.060 1.00 98.12 218 SER A C 1
ATOM 1745 O O . SER A 1 218 ? 9.888 11.798 0.457 1.00 98.12 218 SER A O 1
ATOM 1747 N N . GLU A 1 219 ? 7.923 10.716 0.640 1.00 97.69 219 GLU A N 1
ATOM 1748 C CA . GLU A 1 219 ? 7.794 10.902 2.089 1.00 97.69 219 GLU A CA 1
ATOM 1749 C C . GLU A 1 219 ? 8.813 10.052 2.866 1.00 97.69 219 GLU A C 1
ATOM 1751 O O . GLU A 1 219 ? 9.498 10.567 3.750 1.00 97.69 219 GLU A O 1
ATOM 1756 N N . ILE A 1 220 ? 9.014 8.786 2.478 1.00 96.62 220 ILE A N 1
ATOM 1757 C CA . ILE A 1 220 ? 10.026 7.911 3.098 1.00 96.62 220 ILE A CA 1
ATOM 1758 C C . ILE A 1 220 ? 11.434 8.501 2.947 1.00 96.62 220 ILE A C 1
ATOM 1760 O O . ILE A 1 220 ? 12.202 8.510 3.906 1.00 96.62 220 ILE A O 1
ATOM 1764 N N . LEU A 1 221 ? 11.789 9.013 1.764 1.00 96.94 221 LEU A N 1
ATOM 1765 C CA . LEU A 1 221 ? 13.089 9.646 1.522 1.00 96.94 221 LEU A CA 1
ATOM 1766 C C . LEU A 1 221 ? 13.309 10.895 2.383 1.00 96.94 221 LEU A C 1
ATOM 1768 O O . LEU A 1 221 ? 14.453 11.189 2.736 1.00 96.94 221 LEU A O 1
ATOM 1772 N N . GLN A 1 222 ? 12.238 11.626 2.693 1.00 97.00 222 GLN A N 1
ATOM 1773 C CA . GLN A 1 222 ? 12.296 12.835 3.506 1.00 97.00 222 GLN A CA 1
ATOM 1774 C C . GLN A 1 222 ? 12.430 12.518 5.000 1.00 97.00 222 GLN A C 1
ATOM 1776 O O . GLN A 1 222 ? 13.242 13.146 5.680 1.00 97.00 222 GLN A O 1
ATOM 1781 N N . GLU A 1 223 ? 11.651 11.559 5.501 1.00 96.75 223 GLU A N 1
ATOM 1782 C CA . GLU A 1 223 ? 11.476 11.345 6.943 1.00 96.75 223 GLU A CA 1
ATOM 1783 C C . GLU A 1 223 ? 12.297 10.169 7.495 1.00 96.75 223 GLU A C 1
ATOM 1785 O O . GLU A 1 223 ? 12.799 10.249 8.614 1.00 96.75 223 GLU A O 1
ATOM 1790 N N . ALA A 1 224 ? 12.458 9.085 6.728 1.00 94.00 224 ALA A N 1
ATOM 1791 C CA . ALA A 1 224 ? 13.148 7.868 7.173 1.00 94.00 224 ALA A CA 1
ATOM 1792 C C . ALA A 1 224 ? 13.884 7.144 6.020 1.00 94.00 224 ALA A C 1
ATOM 1794 O O . ALA A 1 224 ? 13.603 5.974 5.716 1.00 94.00 224 ALA A O 1
ATOM 1795 N N . PRO A 1 225 ? 14.838 7.808 5.334 1.00 95.12 225 PRO A N 1
ATOM 1796 C CA . PRO A 1 225 ? 15.517 7.256 4.160 1.00 95.12 225 PRO A CA 1
ATOM 1797 C C . PRO A 1 225 ? 16.337 5.992 4.456 1.00 95.12 225 PRO A C 1
ATOM 1799 O O . PRO A 1 225 ? 16.733 5.280 3.533 1.00 95.12 225 PRO A O 1
ATOM 1802 N N . GLU A 1 226 ? 16.663 5.713 5.714 1.00 91.44 226 GLU A N 1
ATOM 1803 C CA . GLU A 1 226 ? 17.316 4.487 6.175 1.00 91.44 226 GLU A CA 1
ATOM 1804 C C . GLU A 1 226 ? 16.435 3.238 6.068 1.00 91.44 226 GLU A C 1
ATOM 1806 O O . GLU A 1 226 ? 16.977 2.135 6.033 1.00 91.44 226 GLU A O 1
ATOM 1811 N N . LEU A 1 227 ? 15.108 3.390 5.963 1.00 86.69 227 LEU A N 1
ATOM 1812 C CA . LEU A 1 227 ? 14.195 2.260 5.769 1.00 86.69 227 LEU A CA 1
ATOM 1813 C C . LEU A 1 227 ? 14.297 1.656 4.368 1.00 86.69 227 LEU A C 1
ATOM 1815 O O . LEU A 1 227 ? 13.930 0.496 4.176 1.00 86.69 227 LEU A O 1
ATOM 1819 N N . LEU A 1 228 ? 14.808 2.415 3.394 1.00 88.44 228 LEU A N 1
ATOM 1820 C CA . LEU A 1 228 ? 15.016 1.917 2.043 1.00 88.44 228 LEU A CA 1
ATOM 1821 C C . LEU A 1 228 ? 16.081 0.820 2.030 1.00 88.44 228 LEU A C 1
ATOM 1823 O O . LEU A 1 228 ? 17.232 1.025 2.421 1.00 88.44 228 LEU A O 1
ATOM 1827 N N . ASN A 1 229 ? 15.694 -0.328 1.488 1.00 85.69 229 ASN A N 1
ATOM 1828 C CA . ASN A 1 229 ? 16.561 -1.461 1.198 1.00 85.69 229 ASN A CA 1
ATOM 1829 C C . ASN A 1 229 ? 16.315 -1.944 -0.240 1.00 85.69 229 ASN A C 1
ATOM 1831 O O . ASN A 1 229 ? 15.412 -1.456 -0.924 1.00 85.69 229 ASN A O 1
ATOM 1835 N N . GLN A 1 230 ? 17.111 -2.905 -0.707 1.00 85.19 230 GLN A N 1
ATOM 1836 C CA . GLN A 1 230 ? 17.030 -3.395 -2.084 1.00 85.19 230 GLN A CA 1
ATOM 1837 C C . GLN A 1 230 ? 15.650 -3.988 -2.425 1.00 85.19 230 GLN A C 1
ATOM 1839 O O . GLN A 1 230 ? 15.158 -3.777 -3.528 1.00 85.19 230 GLN A O 1
ATOM 1844 N N . GLN A 1 231 ? 15.009 -4.678 -1.479 1.00 82.94 231 GLN A N 1
ATOM 1845 C CA . GLN A 1 231 ? 13.710 -5.330 -1.666 1.00 82.94 231 GLN A CA 1
ATOM 1846 C C . GLN A 1 231 ? 12.575 -4.307 -1.810 1.00 82.94 231 GLN A C 1
ATOM 1848 O O . GLN A 1 231 ? 11.845 -4.337 -2.798 1.00 82.94 231 GLN A O 1
ATOM 1853 N N . LEU A 1 232 ? 12.469 -3.359 -0.872 1.00 85.38 232 LEU A N 1
ATOM 1854 C CA . LEU A 1 232 ? 11.499 -2.261 -0.939 1.00 85.38 232 LEU A CA 1
ATOM 1855 C C . LEU A 1 232 ? 11.728 -1.402 -2.181 1.00 85.38 232 LEU A C 1
ATOM 1857 O O . LEU A 1 232 ? 10.781 -1.030 -2.858 1.00 85.38 232 LEU A O 1
ATOM 1861 N N . THR A 1 233 ? 12.988 -1.150 -2.530 1.00 90.06 233 THR A N 1
ATOM 1862 C CA . THR A 1 233 ? 13.329 -0.417 -3.754 1.00 90.06 233 THR A CA 1
ATOM 1863 C C . THR A 1 233 ? 12.867 -1.166 -4.998 1.00 90.06 233 THR A C 1
ATOM 1865 O O . THR A 1 233 ? 12.337 -0.544 -5.913 1.00 90.06 233 THR A O 1
ATOM 1868 N N . HIS A 1 234 ? 13.026 -2.490 -5.046 1.00 88.44 234 HIS A N 1
ATOM 1869 C CA . HIS A 1 234 ? 12.507 -3.288 -6.152 1.00 88.44 234 HIS A CA 1
ATOM 1870 C C . HIS A 1 234 ? 10.977 -3.187 -6.241 1.00 88.44 234 HIS A C 1
ATOM 1872 O O . HIS A 1 234 ? 10.462 -2.950 -7.331 1.00 88.44 234 HIS A O 1
ATOM 1878 N N . LEU A 1 235 ? 10.278 -3.259 -5.099 1.00 90.56 235 LEU A N 1
ATOM 1879 C CA . LEU A 1 235 ? 8.826 -3.071 -5.001 1.00 90.56 235 LEU A CA 1
ATOM 1880 C C . LEU A 1 235 ? 8.378 -1.708 -5.548 1.00 90.56 235 LEU A C 1
ATOM 1882 O O . LEU A 1 235 ? 7.529 -1.643 -6.433 1.00 90.56 235 LEU A O 1
ATOM 1886 N N . PHE A 1 236 ? 9.012 -0.632 -5.077 1.00 94.88 236 PHE A N 1
ATOM 1887 C CA . PHE A 1 236 ? 8.714 0.735 -5.500 1.00 94.88 236 PHE A CA 1
ATOM 1888 C C . PHE A 1 236 ? 8.966 0.970 -6.982 1.00 94.88 236 PHE A C 1
ATOM 1890 O O . PHE A 1 236 ? 8.142 1.574 -7.664 1.00 94.88 236 PHE A O 1
ATOM 1897 N N . ARG A 1 237 ? 10.096 0.470 -7.495 1.00 95.00 237 ARG A N 1
ATOM 1898 C CA . ARG A 1 237 ? 10.418 0.568 -8.921 1.00 95.00 237 ARG A CA 1
ATOM 1899 C C . ARG A 1 237 ? 9.380 -0.155 -9.766 1.00 95.00 237 ARG A C 1
ATOM 1901 O O . ARG A 1 237 ? 8.993 0.390 -10.788 1.00 95.00 237 ARG A O 1
ATOM 1908 N N . GLY A 1 238 ? 8.929 -1.335 -9.341 1.00 94.88 238 GLY A N 1
ATOM 1909 C CA . GLY A 1 238 ? 7.912 -2.104 -10.055 1.00 94.88 238 GLY A CA 1
ATOM 1910 C C . GLY A 1 238 ? 6.630 -1.307 -10.298 1.00 94.88 238 GLY A C 1
ATOM 1911 O O . GLY A 1 238 ? 6.229 -1.164 -11.450 1.00 94.88 238 GLY A O 1
ATOM 1912 N N . ALA A 1 239 ? 6.050 -0.733 -9.239 1.00 96.00 239 ALA A N 1
ATOM 1913 C CA . ALA A 1 239 ? 4.848 0.100 -9.336 1.00 96.00 239 ALA A CA 1
ATOM 1914 C C . ALA A 1 239 ? 5.070 1.328 -10.239 1.00 96.00 239 ALA A C 1
ATOM 1916 O O . ALA A 1 239 ? 4.420 1.466 -11.273 1.00 96.00 239 ALA A O 1
ATOM 1917 N N . ILE A 1 240 ? 6.084 2.147 -9.928 1.00 96.50 240 ILE A N 1
ATOM 1918 C CA . ILE A 1 240 ? 6.355 3.398 -10.657 1.00 96.50 240 ILE A CA 1
ATOM 1919 C C . ILE A 1 240 ? 6.613 3.136 -12.150 1.00 96.50 240 ILE A C 1
ATOM 1921 O O . ILE A 1 240 ? 6.098 3.855 -13.005 1.00 96.50 240 ILE A O 1
ATOM 1925 N N . ILE A 1 241 ? 7.413 2.117 -12.487 1.00 95.31 241 ILE A N 1
ATOM 1926 C CA . ILE A 1 241 ? 7.743 1.772 -13.879 1.00 95.31 241 ILE A CA 1
ATOM 1927 C C . ILE A 1 241 ? 6.500 1.292 -14.634 1.00 95.31 241 ILE A C 1
ATOM 1929 O O . ILE A 1 241 ? 6.340 1.649 -15.806 1.00 95.31 241 ILE A O 1
ATOM 1933 N N . LEU A 1 242 ? 5.639 0.494 -13.994 1.00 93.88 242 LEU A N 1
ATOM 1934 C CA . LEU A 1 242 ? 4.432 -0.040 -14.621 1.00 93.88 242 LEU A CA 1
ATOM 1935 C C . LEU A 1 242 ? 3.438 1.083 -14.960 1.00 93.88 242 LEU A C 1
ATOM 1937 O O . LEU A 1 242 ? 3.042 1.195 -16.123 1.00 93.88 242 LEU A O 1
ATOM 1941 N N . ASP A 1 243 ? 3.126 1.969 -14.010 1.00 88.75 243 ASP A N 1
ATOM 1942 C CA . ASP A 1 243 ? 2.175 3.077 -14.229 1.00 88.75 243 ASP A CA 1
ATOM 1943 C C . ASP A 1 243 ? 2.711 4.128 -15.196 1.00 88.75 243 ASP A C 1
ATOM 1945 O O . ASP A 1 243 ? 1.979 4.704 -16.007 1.00 88.75 243 ASP A O 1
ATOM 1949 N N . CYS A 1 244 ? 4.024 4.362 -15.158 1.00 85.62 244 CYS A N 1
ATOM 1950 C CA . CYS A 1 244 ? 4.679 5.291 -16.068 1.00 85.62 244 CYS A CA 1
ATOM 1951 C C . CYS A 1 244 ? 4.937 4.702 -17.464 1.00 85.62 244 CYS A C 1
ATOM 1953 O O . CYS A 1 244 ? 5.547 5.381 -18.295 1.00 85.62 244 CYS A O 1
ATOM 1955 N N . MET A 1 245 ? 4.520 3.460 -17.743 1.00 83.69 245 MET A N 1
ATOM 1956 C CA . MET A 1 245 ? 4.805 2.746 -18.997 1.00 83.69 245 MET A CA 1
ATOM 1957 C C . MET A 1 245 ? 6.291 2.818 -19.385 1.00 83.69 245 MET A C 1
ATOM 1959 O O . MET A 1 245 ? 6.661 3.255 -20.483 1.00 83.69 245 MET A O 1
ATOM 1963 N N . ASN A 1 246 ? 7.156 2.453 -18.435 1.00 78.06 246 ASN A N 1
ATOM 1964 C CA . ASN A 1 246 ? 8.611 2.483 -18.576 1.00 78.06 246 ASN A CA 1
ATOM 1965 C C . ASN A 1 246 ? 9.181 3.857 -18.968 1.00 78.06 246 ASN A C 1
ATOM 1967 O O . ASN A 1 246 ? 10.198 3.935 -19.647 1.00 78.06 246 ASN A O 1
ATOM 1971 N N . MET A 1 247 ? 8.512 4.956 -18.612 1.00 75.44 247 MET A N 1
ATOM 1972 C CA . MET A 1 247 ? 8.942 6.324 -18.939 1.00 75.44 247 MET A CA 1
ATOM 1973 C C . MET A 1 247 ? 9.023 6.641 -20.446 1.00 75.44 247 MET A C 1
ATOM 1975 O O . MET A 1 247 ? 9.614 7.644 -20.842 1.00 75.44 247 MET A O 1
ATOM 1979 N N . THR A 1 248 ? 8.450 5.796 -21.310 1.00 69.00 248 THR A N 1
ATOM 1980 C CA . THR A 1 248 ? 8.648 5.877 -22.774 1.00 69.00 248 THR A CA 1
ATOM 1981 C C . THR A 1 248 ? 7.415 6.323 -23.547 1.00 69.00 248 THR A C 1
ATOM 1983 O O . THR A 1 248 ? 7.517 6.680 -24.722 1.00 69.00 248 THR A O 1
ATOM 1986 N N . SER A 1 249 ? 6.239 6.296 -22.924 1.00 67.38 249 SER A N 1
ATOM 1987 C CA . SER A 1 249 ? 4.992 6.543 -23.636 1.00 67.38 249 SER A CA 1
ATOM 1988 C C . SER A 1 249 ? 4.726 8.037 -23.830 1.00 67.38 249 SER A C 1
ATOM 1990 O O . SER A 1 249 ? 4.512 8.773 -22.872 1.00 67.38 249 SER A O 1
ATOM 1992 N N . GLU A 1 250 ? 4.631 8.480 -25.088 1.00 63.56 250 GLU A N 1
ATOM 1993 C CA . GLU A 1 250 ? 4.199 9.846 -25.433 1.00 63.56 250 GLU A CA 1
ATOM 1994 C C . GLU A 1 250 ? 2.744 10.137 -25.010 1.00 63.56 250 GLU A C 1
ATOM 1996 O O . GLU A 1 250 ? 2.336 11.298 -24.934 1.00 63.56 250 GLU A O 1
ATOM 2001 N N . THR A 1 251 ? 1.946 9.098 -24.731 1.00 62.44 251 THR A N 1
ATOM 2002 C CA . THR A 1 251 ? 0.554 9.230 -24.275 1.00 62.44 251 THR A CA 1
ATOM 2003 C C . THR A 1 251 ? 0.425 9.243 -22.752 1.00 62.44 251 THR A C 1
ATOM 2005 O O . THR A 1 251 ? -0.583 9.733 -22.235 1.00 62.44 251 THR A O 1
ATOM 2008 N N . VAL A 1 252 ? 1.445 8.780 -22.019 1.00 67.00 252 VAL A N 1
ATOM 2009 C CA . VAL A 1 252 ? 1.483 8.817 -20.552 1.00 67.00 252 VAL A CA 1
ATOM 2010 C C . VAL A 1 252 ? 2.326 9.999 -20.100 1.00 67.00 252 VAL A C 1
ATOM 2012 O O . VAL A 1 252 ? 3.539 10.040 -20.247 1.00 67.00 252 VAL A O 1
ATOM 2015 N N . ARG A 1 253 ? 1.661 11.002 -19.523 1.00 73.69 253 ARG A N 1
ATOM 2016 C CA . ARG A 1 253 ? 2.331 12.192 -18.963 1.00 73.69 253 ARG A CA 1
ATOM 2017 C C . ARG A 1 253 ? 3.113 11.866 -17.683 1.00 73.69 253 ARG A C 1
ATOM 2019 O O . ARG A 1 253 ? 2.633 12.189 -16.605 1.00 73.69 253 ARG A O 1
ATOM 2026 N N . VAL A 1 254 ? 4.267 11.228 -17.788 1.00 84.75 254 VAL A N 1
ATOM 2027 C CA . VAL A 1 254 ? 5.213 11.084 -16.671 1.00 84.75 254 VAL A CA 1
ATOM 2028 C C . VAL A 1 254 ? 5.574 12.462 -16.122 1.00 84.75 254 VAL A C 1
ATOM 2030 O O . VAL A 1 254 ? 5.722 13.424 -16.886 1.00 84.75 254 VAL A O 1
ATOM 2033 N N . THR A 1 255 ? 5.665 12.591 -14.799 1.00 90.69 255 THR A N 1
ATOM 2034 C CA . THR A 1 255 ? 6.090 13.845 -14.179 1.00 90.69 255 THR A CA 1
ATOM 2035 C C . THR A 1 255 ? 7.566 13.818 -13.828 1.00 90.69 255 THR A C 1
ATOM 2037 O O . THR A 1 255 ? 8.163 12.776 -13.578 1.00 90.69 255 THR A O 1
ATOM 2040 N N . LYS A 1 256 ? 8.147 15.011 -13.711 1.00 92.38 256 LYS A N 1
ATOM 2041 C CA . LYS A 1 256 ? 9.520 15.174 -13.238 1.00 92.38 256 LYS A CA 1
ATOM 2042 C C . LYS A 1 256 ? 9.748 14.531 -11.857 1.00 92.38 256 LYS A C 1
ATOM 2044 O O . LYS A 1 256 ? 10.841 14.050 -11.594 1.00 92.38 256 LYS A O 1
ATOM 2049 N N . LYS A 1 257 ? 8.730 14.508 -10.987 1.00 95.31 257 LYS A N 1
ATOM 2050 C CA . LYS A 1 257 ? 8.838 13.885 -9.661 1.00 95.31 257 LYS A CA 1
ATOM 2051 C C . LYS A 1 257 ? 8.945 12.362 -9.770 1.00 95.31 257 LYS A C 1
ATOM 2053 O O . LYS A 1 257 ? 9.761 11.787 -9.062 1.00 95.31 257 LYS A O 1
ATOM 2058 N N . ASP A 1 258 ? 8.197 11.737 -10.684 1.00 95.44 258 ASP A N 1
ATOM 2059 C CA . ASP A 1 258 ? 8.313 10.296 -10.963 1.00 95.44 258 ASP A CA 1
ATOM 2060 C C . ASP A 1 258 ? 9.745 9.944 -11.410 1.00 95.44 258 ASP A C 1
ATOM 2062 O O . ASP A 1 258 ? 10.365 9.031 -10.867 1.00 95.44 258 ASP A O 1
ATOM 2066 N N . GLU A 1 259 ? 10.310 10.728 -12.338 1.00 94.31 259 GLU A N 1
ATOM 2067 C CA . GLU A 1 259 ? 11.688 10.554 -12.822 1.00 94.31 259 GLU A CA 1
ATOM 2068 C C . GLU A 1 259 ? 12.729 10.746 -11.709 1.00 94.31 259 GLU A C 1
ATOM 2070 O O . GLU A 1 259 ? 13.653 9.944 -11.572 1.00 94.31 259 GLU A O 1
ATOM 2075 N N . GLU A 1 260 ? 12.595 11.805 -10.904 1.00 96.50 260 GLU A N 1
ATOM 2076 C CA . GLU A 1 260 ? 13.533 12.124 -9.822 1.00 96.50 260 GLU A CA 1
ATOM 2077 C C . GLU A 1 260 ? 13.518 11.061 -8.718 1.00 96.50 260 GLU A C 1
ATOM 2079 O O . GLU A 1 260 ? 14.581 10.663 -8.235 1.00 96.50 260 GLU A O 1
ATOM 2084 N N . ILE A 1 261 ? 12.333 10.573 -8.341 1.00 97.56 261 ILE A N 1
ATOM 2085 C CA . ILE A 1 261 ? 12.181 9.515 -7.340 1.00 97.56 261 ILE A CA 1
ATOM 2086 C C . ILE A 1 261 ? 12.739 8.191 -7.865 1.00 97.56 261 ILE A C 1
ATOM 2088 O O . ILE A 1 261 ? 13.521 7.544 -7.162 1.00 97.56 261 ILE A O 1
ATOM 2092 N N . LEU A 1 262 ? 12.416 7.811 -9.106 1.00 95.94 262 LEU A N 1
ATOM 2093 C CA . LEU A 1 262 ? 12.962 6.598 -9.714 1.00 95.94 262 LEU A CA 1
ATOM 2094 C C . LEU A 1 262 ? 14.495 6.656 -9.801 1.00 95.94 262 LEU A C 1
ATOM 2096 O O . LEU A 1 262 ? 15.175 5.708 -9.406 1.00 95.94 262 LEU A O 1
ATOM 2100 N N . ALA A 1 263 ? 15.052 7.792 -10.228 1.00 95.69 263 ALA A N 1
ATOM 2101 C CA . ALA A 1 263 ? 16.496 7.990 -10.291 1.00 95.69 263 ALA A CA 1
ATOM 2102 C C . ALA A 1 263 ? 17.159 7.917 -8.904 1.00 95.69 263 ALA A C 1
ATOM 2104 O O . ALA A 1 263 ? 18.235 7.332 -8.768 1.00 95.69 263 ALA A O 1
ATOM 2105 N N . ALA A 1 264 ? 16.527 8.468 -7.861 1.00 96.81 264 ALA A N 1
ATOM 2106 C CA . ALA A 1 264 ? 17.041 8.397 -6.493 1.00 96.81 264 ALA A CA 1
ATOM 2107 C C . ALA A 1 264 ? 17.094 6.950 -5.965 1.00 96.81 264 ALA A C 1
ATOM 2109 O O . ALA A 1 264 ? 18.067 6.562 -5.309 1.00 96.81 264 ALA A O 1
ATOM 2110 N N . LEU A 1 265 ? 16.078 6.140 -6.283 1.00 96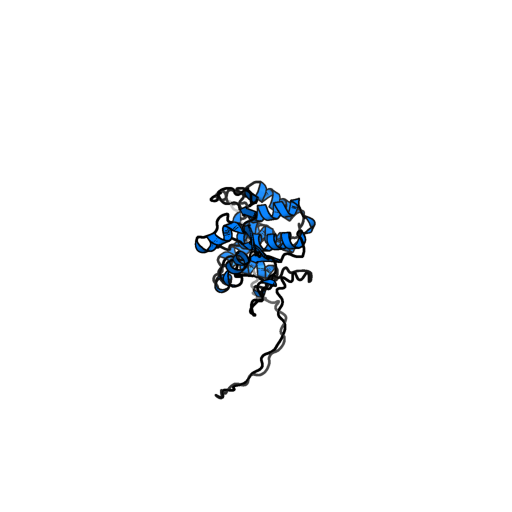.00 265 LEU A N 1
ATOM 2111 C CA . LEU A 1 265 ? 16.033 4.712 -5.959 1.00 96.00 265 LEU A CA 1
ATOM 2112 C C . LEU A 1 265 ? 17.161 3.939 -6.662 1.00 96.00 265 LEU A C 1
ATOM 2114 O O . LEU A 1 265 ? 17.902 3.193 -6.019 1.00 96.00 265 LEU A O 1
ATOM 2118 N N . GLU A 1 266 ? 17.339 4.157 -7.965 1.00 94.81 266 GLU A N 1
ATOM 2119 C CA . GLU A 1 266 ? 18.353 3.471 -8.781 1.00 94.81 266 GLU A CA 1
ATOM 2120 C C . GLU A 1 266 ? 19.782 3.881 -8.428 1.00 94.81 266 GLU A C 1
ATOM 2122 O O . GLU A 1 266 ? 20.680 3.041 -8.385 1.00 94.81 266 GLU A O 1
ATOM 2127 N N . GLN A 1 267 ? 20.002 5.156 -8.098 1.00 95.38 267 GLN A N 1
ATOM 2128 C CA . GLN A 1 267 ? 21.303 5.629 -7.634 1.00 95.38 267 GLN A CA 1
ATOM 2129 C C . GLN A 1 267 ? 21.723 4.938 -6.331 1.00 95.38 267 GLN A C 1
ATOM 2131 O O . GLN A 1 267 ? 22.911 4.679 -6.119 1.00 95.38 267 GLN A O 1
ATOM 2136 N N . ARG A 1 268 ? 20.762 4.661 -5.444 1.00 94.25 268 ARG A N 1
ATOM 2137 C CA . ARG A 1 268 ? 21.028 4.029 -4.150 1.00 94.25 268 ARG A CA 1
ATOM 2138 C C . ARG A 1 268 ? 21.223 2.515 -4.259 1.00 94.25 268 ARG A C 1
ATOM 2140 O O . ARG A 1 268 ? 21.983 1.960 -3.467 1.00 94.25 268 ARG A O 1
ATOM 2147 N N . PHE A 1 269 ? 20.583 1.870 -5.235 1.00 91.88 269 PHE A N 1
ATOM 2148 C CA . PHE A 1 269 ? 20.635 0.421 -5.457 1.00 91.88 269 PHE A CA 1
ATOM 2149 C C . PHE A 1 269 ? 20.935 0.095 -6.934 1.00 91.88 269 PHE A C 1
ATOM 2151 O O . PHE A 1 269 ? 20.037 -0.323 -7.668 1.00 91.88 269 PHE A O 1
ATOM 2158 N N . PRO A 1 270 ? 22.195 0.267 -7.380 1.00 89.00 270 PRO A N 1
ATOM 2159 C CA . PRO A 1 270 ? 22.568 0.182 -8.796 1.00 89.00 270 PRO A CA 1
ATOM 2160 C C . PRO A 1 270 ? 22.549 -1.241 -9.373 1.00 89.00 270 PRO A C 1
ATOM 2162 O O . PRO A 1 270 ? 22.518 -1.399 -10.588 1.00 89.00 270 PRO A O 1
ATOM 2165 N N . ASP A 1 271 ? 22.559 -2.270 -8.520 1.00 89.50 271 ASP A N 1
ATOM 2166 C CA . ASP A 1 271 ? 22.592 -3.682 -8.930 1.00 89.50 271 ASP A CA 1
ATOM 2167 C C . ASP A 1 271 ? 21.191 -4.263 -9.221 1.00 89.50 271 ASP A C 1
ATOM 2169 O O . ASP A 1 271 ? 21.030 -5.474 -9.378 1.00 89.50 271 ASP A O 1
ATOM 2173 N N . LEU A 1 272 ? 20.152 -3.421 -9.247 1.00 88.00 272 LEU A N 1
ATOM 2174 C CA . LEU A 1 272 ? 18.793 -3.845 -9.578 1.00 88.00 272 LEU A CA 1
ATOM 2175 C C . LEU A 1 272 ? 18.620 -4.080 -11.094 1.00 88.00 272 LEU A C 1
ATOM 2177 O O . LEU A 1 272 ? 19.320 -3.456 -11.892 1.00 88.00 272 LEU A O 1
ATOM 2181 N N . PRO A 1 273 ? 17.650 -4.922 -11.511 1.00 90.62 273 PRO A N 1
ATOM 2182 C CA . PRO A 1 273 ? 17.350 -5.144 -12.927 1.00 90.62 273 PRO A CA 1
ATOM 2183 C C . PRO A 1 273 ? 17.015 -3.848 -13.671 1.00 90.62 273 PRO A C 1
ATOM 2185 O O . PRO A 1 273 ? 16.551 -2.865 -13.070 1.00 90.62 273 PRO A O 1
ATOM 2188 N N . THR A 1 274 ? 17.217 -3.850 -14.988 1.00 92.31 274 THR A N 1
ATOM 2189 C CA . THR A 1 274 ? 16.944 -2.678 -15.830 1.00 92.31 274 THR A CA 1
ATOM 2190 C C . THR A 1 274 ? 15.456 -2.321 -15.825 1.00 92.31 274 THR A C 1
ATOM 2192 O O . THR A 1 274 ? 14.603 -3.177 -15.595 1.00 92.31 274 THR A O 1
ATOM 2195 N N . GLN A 1 275 ? 15.123 -1.052 -16.090 1.00 92.88 275 GLN A N 1
ATOM 2196 C CA . GLN A 1 275 ? 13.721 -0.612 -16.123 1.00 92.88 275 GLN A CA 1
ATOM 2197 C C . GLN A 1 275 ? 12.899 -1.396 -17.161 1.00 92.88 275 GLN A C 1
ATOM 2199 O O . GLN A 1 275 ? 11.785 -1.818 -16.869 1.00 92.88 275 GLN A O 1
ATOM 2204 N N . GLN A 1 276 ? 13.497 -1.683 -18.325 1.00 92.62 276 GLN A N 1
ATOM 2205 C CA . GLN A 1 276 ? 12.873 -2.474 -19.387 1.00 92.62 276 GLN A CA 1
ATOM 2206 C C . GLN A 1 276 ? 12.579 -3.913 -18.946 1.00 92.62 276 GLN A C 1
ATOM 2208 O O . GLN A 1 276 ? 11.470 -4.387 -19.157 1.00 92.62 276 GLN A O 1
ATOM 2213 N N . GLU A 1 277 ? 13.532 -4.597 -18.304 1.00 92.31 277 GLU A N 1
ATOM 2214 C CA . GLU A 1 277 ? 13.313 -5.963 -17.801 1.00 92.31 277 GLU A CA 1
ATOM 2215 C C . GLU A 1 277 ? 12.193 -6.007 -16.754 1.00 92.31 277 GLU A C 1
ATOM 2217 O O . GLU A 1 277 ? 11.352 -6.906 -16.791 1.00 92.31 277 GLU A O 1
ATOM 2222 N N . VAL A 1 278 ? 12.159 -5.028 -15.840 1.00 93.19 278 VAL A N 1
ATOM 2223 C CA . VAL A 1 278 ? 11.088 -4.906 -14.838 1.00 93.19 278 VAL A CA 1
ATOM 2224 C C . VAL A 1 278 ? 9.740 -4.680 -15.523 1.00 93.19 278 VAL A C 1
ATOM 2226 O O . VAL A 1 278 ? 8.783 -5.394 -15.225 1.00 93.19 278 VAL A O 1
ATOM 2229 N N . TYR A 1 279 ? 9.675 -3.732 -16.462 1.00 93.88 279 TYR A N 1
ATOM 2230 C CA . TYR A 1 279 ? 8.453 -3.417 -17.195 1.00 93.88 279 TYR A CA 1
ATOM 2231 C C . TYR A 1 279 ? 7.928 -4.619 -17.978 1.00 93.88 279 TYR A C 1
ATOM 2233 O O . TYR A 1 279 ? 6.772 -4.987 -17.805 1.00 93.88 279 TYR A O 1
ATOM 2241 N N . ASP A 1 280 ? 8.768 -5.261 -18.792 1.00 93.38 280 ASP A N 1
ATOM 2242 C CA . ASP A 1 280 ? 8.356 -6.384 -19.639 1.00 93.38 280 ASP A CA 1
ATOM 2243 C C . ASP A 1 280 ? 7.814 -7.544 -18.800 1.00 93.38 280 ASP A C 1
ATOM 2245 O O . ASP A 1 280 ? 6.787 -8.134 -19.136 1.00 93.38 280 ASP A O 1
ATOM 2249 N N . THR A 1 281 ? 8.470 -7.828 -17.674 1.00 93.94 281 THR A N 1
ATOM 2250 C CA . THR A 1 281 ? 8.064 -8.907 -16.771 1.00 93.94 281 THR A CA 1
ATOM 2251 C C . THR A 1 281 ? 6.724 -8.603 -16.096 1.00 93.94 281 THR A C 1
ATOM 2253 O O . THR A 1 281 ? 5.838 -9.457 -16.080 1.00 93.94 281 THR A O 1
ATOM 2256 N N . LEU A 1 282 ? 6.536 -7.384 -15.578 1.00 94.06 282 LEU A N 1
ATOM 2257 C CA . LEU A 1 282 ? 5.276 -6.979 -14.943 1.00 94.06 282 LEU A CA 1
ATOM 2258 C C . LEU A 1 282 ? 4.134 -6.857 -15.953 1.00 94.06 282 LEU A C 1
ATOM 2260 O O . LEU A 1 282 ? 3.014 -7.277 -15.671 1.00 94.06 282 LEU A O 1
ATOM 2264 N N . GLN A 1 283 ? 4.414 -6.334 -17.147 1.00 93.12 283 GLN A N 1
ATOM 2265 C CA . GLN A 1 283 ? 3.435 -6.230 -18.221 1.00 93.12 283 GLN A CA 1
ATOM 2266 C C . GLN A 1 283 ? 2.992 -7.619 -18.691 1.00 93.12 283 GLN A C 1
ATOM 2268 O O . GLN A 1 283 ? 1.810 -7.819 -18.959 1.00 93.12 283 GLN A O 1
ATOM 2273 N N . GLN A 1 284 ? 3.915 -8.584 -18.770 1.00 93.12 284 GLN A N 1
ATOM 2274 C CA . GLN A 1 284 ? 3.580 -9.976 -19.060 1.00 93.12 284 GLN A CA 1
ATOM 2275 C C . GLN A 1 284 ? 2.708 -10.575 -17.952 1.00 93.12 284 GLN A C 1
ATOM 2277 O O . GLN A 1 284 ? 1.670 -11.155 -18.266 1.00 93.12 284 GLN A O 1
ATOM 2282 N N . ALA A 1 285 ? 3.095 -10.396 -16.685 1.00 92.69 285 ALA A N 1
ATOM 2283 C CA . ALA A 1 285 ? 2.340 -10.900 -15.541 1.00 92.69 285 ALA A CA 1
ATOM 2284 C C . ALA A 1 285 ? 0.913 -10.338 -15.498 1.00 92.69 285 ALA A C 1
ATOM 2286 O O . ALA A 1 285 ? -0.018 -11.106 -15.316 1.00 92.69 285 ALA A O 1
ATOM 2287 N N . LYS A 1 286 ? 0.725 -9.037 -15.767 1.00 88.44 286 LYS A N 1
ATOM 2288 C CA . LYS A 1 286 ? -0.585 -8.354 -15.772 1.00 88.44 286 LYS A CA 1
ATOM 2289 C C . LYS A 1 286 ? -1.620 -8.966 -16.727 1.00 88.44 286 LYS A C 1
ATOM 2291 O O . LYS A 1 286 ? -2.820 -8.765 -16.561 1.00 88.44 286 LYS A O 1
ATOM 2296 N N . PHE A 1 287 ? -1.171 -9.674 -17.764 1.00 86.12 287 PHE A N 1
ATOM 2297 C CA . PHE A 1 287 ? -2.048 -10.352 -18.724 1.00 86.12 287 PHE A CA 1
ATOM 2298 C C . PHE A 1 287 ? -1.963 -11.879 -18.641 1.00 86.12 287 PHE A C 1
ATOM 2300 O O . PHE A 1 287 ? -2.498 -12.570 -19.515 1.00 86.12 287 PHE A O 1
ATOM 2307 N N . ASP A 1 288 ? -1.302 -12.412 -17.613 1.00 82.94 288 ASP A N 1
ATOM 2308 C CA . ASP A 1 288 ? -1.143 -13.844 -17.407 1.00 82.94 288 ASP A CA 1
ATOM 2309 C C . ASP A 1 288 ? -2.367 -14.430 -16.691 1.00 82.94 288 ASP A C 1
ATOM 2311 O O . ASP A 1 288 ? -2.422 -14.543 -15.473 1.00 82.94 288 ASP A O 1
ATOM 2315 N N . VAL A 1 289 ? -3.381 -14.790 -17.477 1.00 71.75 289 VAL A N 1
ATOM 2316 C CA . VAL A 1 289 ? -4.632 -15.408 -16.997 1.00 71.75 289 VAL A CA 1
ATOM 2317 C C . VAL A 1 289 ? -4.567 -16.945 -16.938 1.00 71.75 289 VAL A C 1
ATOM 2319 O O . VAL A 1 289 ? -5.616 -17.594 -17.015 1.00 71.75 289 VAL A O 1
ATOM 2322 N N . SER A 1 290 ? -3.359 -17.530 -16.928 1.00 59.47 290 SER A N 1
ATOM 2323 C CA . SER A 1 290 ? -3.143 -18.980 -17.071 1.00 59.47 290 SER A CA 1
ATOM 2324 C C . SER A 1 290 ? -3.297 -19.808 -15.795 1.00 59.47 290 SER A C 1
ATOM 2326 O O . SER A 1 290 ? -3.220 -19.260 -14.674 1.00 59.47 290 SER A O 1
#

pLDDT: mean 75.49, std 26.08, range [22.48, 98.5]

Radius of gyration: 26.28 Å; chains: 1; bounding box: 59×70×99 Å

InterPro domains:
  IPR001667 DDH domain [PF01368] (85-230)
  IPR038763 DHH phosphoesterase superfamily [SSF64182] (83-289)

Sequence (290 aa):
MENQTTKENFSGHEDFHSWENTYFLGIIDSAEELQAPTTNPQYVNVNDSKSEWNATVQENNFLITFTLDTGAPINKNDLPKVHAVLGDRECDLDSAVSALAYAYFLYKTHPADDLYVPVLNIQRSEFLLHTEVVFMLQQLNISDSSLIFRDEIDLHLLNREGKLTLTLVDHNTLTSDDKVLETAVVKIIDHHEQERLHSAQCEIVLEPVRSCTTLIVSEILQEAPELLNQQLTHLFRGAIILDCMNMTSETVRVTKKDEEILAALEQRFPDLPTQQEVYDTLQQAKFDVS

Organism: Scyliorhinus torazame (NCBI:txid75743)

Secondary structure (DSSP, 8-state):
----------------------------------------------------------TTTT---------S---GGGPPEEEEEE--TT--HHHHHHHHHHHHHHHHHS-TTEEEEEEBSS-GGGGGG-HHHHHHHHHTT--GGG--BTTTS-HHHHHHTT-EEEEEES-S---TTTGGGGGGEEEEEE-S---SPP-TTSEEEE---S-HHHHHHHHHHHH-GGG--HHHHHHHHHHHHHHTGGGT-TTS---HHHHHHHHHHHHH-TTSPPHHHHHHHHHHHHT---

Foldseek 3Di:
DDDDDDDDDDDDDDDDDDPDDDDDDDDDDDDDDDDDDDDDDDDDDPDDDDDDLDLDLDPPVADRFGAGDPPDDDDLVPDAQEEEEEFDQVLALLRVLLQSLLLVVCCVQDDVRYRRARERAYDLVCVVLNQLNVVLCVVRVNDSNRHHYPVRDDLVSCVVSVRYAYEYFQDQDDDPVCVSCPVRYQEYQHQDDHPDDDDPRYHYHYHNAQGSLLVSLVVCVVRPVVVDDPSSLLSSLLRLLQSCVNVPDPVRPHDPSSVVSNVVSCVVPVPDDDSVVSNVVSVVSNPPPD